Protein AF-A0A9P7JWJ0-F1 (afdb_monomer)

Sequence (190 aa):
MTIHHIVLYRFKPEATPEQRQSVKDSACALASQIPAIQSMVAGETVYNPLGHGYDTGVIFLFESAVKLDEYRPHKAHIDYQALTAPYIEDSKVLYKFKSEATPEQREYVKELIKELPSRISALQSIITGEKVLHPLDHGYDMGAIFLFENKEKLDEFRPHQAHTDYRALSSPYLEAGKLPDKMVFDMETA

InterPro domains:
  IPR011008 Dimeric alpha-beta barrel [SSF54909] (3-93)
  IPR011008 Dimeric alpha-beta barrel [SSF54909] (93-186)
  IPR013097 Stress responsive alpha+beta-barrel [PF07876] (3-93)
  IPR013097 Stress responsive alpha+beta-barrel [PS51502] (3-96)
  IPR013097 Stress responsive alpha+beta-barrel [PS51502] (89-187)
  IPR013097 Stress responsive alpha+beta-barrel [SM00886] (3-91)
  IPR013097 Stress responsive alpha+beta-barrel [SM00886] (93-189)
  IPR044662 Stress-response A/B barrel domain-containing protein HS1/DABB1-like [PTHR33178] (2-92)

Solvent-accessible surface area (backbone atoms only — not comparable to full-atom values): 10583 Å² total; per-residue (Å²): 110,34,28,38,39,33,39,32,38,38,66,35,90,85,51,46,73,67,57,53,46,52,45,51,52,50,60,63,46,42,53,81,73,36,87,48,38,76,48,75,53,75,52,76,48,75,86,56,101,63,62,72,84,51,54,32,39,47,49,78,43,52,94,40,73,68,34,48,61,56,43,66,78,27,66,61,50,50,52,47,52,64,70,44,49,90,43,42,72,48,76,72,72,33,35,26,67,33,93,81,52,46,72,69,56,52,50,51,53,52,52,56,58,62,48,41,51,85,68,32,88,52,42,76,48,64,42,39,30,40,48,48,90,52,102,37,68,68,75,55,56,32,38,38,39,41,31,20,65,24,67,67,36,47,60,57,46,68,77,28,64,70,51,51,49,46,48,63,69,37,51,84,39,34,44,84,96,54,68,55,20,47,49,34,26,56,33,57,83,113

Secondary structure (DSSP, 8-state):
-EEEEEEEE-B-TT--HHHHHHHHHHHHHHHHH-TTEEEEEEEEPPP-TT-S--SEEEEEE-SSHHHHHHHTT-HHHHHHHHHHTTTEEEEESEEEE-TT--HHHHHHHHHHHHHHHHH-TT--EEEEEEEEP-S-----SEEEEEEESSHHHHHHHTT-HHHHHHHHHHTTTBPTT-PPEEEEEEEEE-

pLDDT: mean 76.5, std 12.11, range [44.06, 91.88]

Radius of gyration: 17.25 Å; Cα contacts (8 Å, |Δi|>4): 318; chains: 1; bounding box: 35×41×48 Å

Organism: NCBI:txid1912936

Nearest PDB structures (foldseek):
  7w6e-assembly1_A  TM=8.064E-01  e=3.394E-05  Cannabis sativa
  8oz4-assembly1_A  TM=8.380E-01  e=2.471E-04  Populus tremula
  3bgu-assembly1_A  TM=7.725E-01  e=2.051E-04  Thermobifida fusca YX
  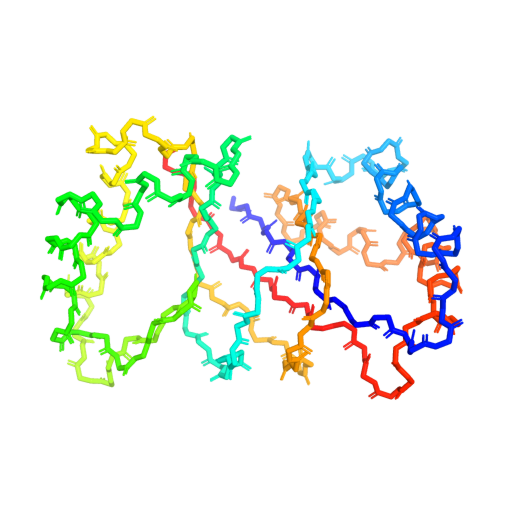5xzq-assembly2_D  TM=8.020E-01  e=8.544E-04  Passiflora edulis
  2q3p-assembly1_A  TM=7.653E-01  e=1.403E-03  Arabidopsis thaliana

Mean predicted aligned error: 8.53 Å

Foldseek 3Di:
DKKKKKWFFAFDPPQDPVLVVVLVVLLVCVVVVAVQFPDKDWDWDDWDPDLDDFFKAKDWDFPDPVLVVVQPPQPLNVVLCVVCVVQFPDDDRGTHGDPPQDPVNVVVNVVSQVCVVVRRVRTDFMKMFTWDDDPFGDIHGIMMMTMGRDVVSVVCLPPDPSNVVSCVSCVVGTDPPHGTDITMGDTDGD

Structure (mmCIF, N/CA/C/O backbone):
data_AF-A0A9P7JWJ0-F1
#
_entry.id   AF-A0A9P7JWJ0-F1
#
loop_
_atom_site.group_PDB
_atom_site.id
_atom_site.type_symbol
_atom_site.label_atom_id
_atom_site.label_alt_id
_atom_site.label_comp_id
_atom_site.label_asym_id
_atom_site.label_entity_id
_atom_site.label_seq_id
_atom_site.pdbx_PDB_ins_code
_atom_site.Cartn_x
_atom_site.Cartn_y
_atom_site.Cartn_z
_atom_site.occupancy
_atom_site.B_iso_or_equiv
_atom_site.auth_seq_id
_atom_site.auth_comp_id
_atom_site.auth_asym_id
_atom_site.auth_atom_id
_atom_site.pdbx_PDB_model_num
ATOM 1 N N . MET A 1 1 ? -13.723 0.873 -11.950 1.00 65.12 1 MET A N 1
ATOM 2 C CA . MET A 1 1 ? -12.311 1.290 -11.964 1.00 65.12 1 MET A CA 1
ATOM 3 C C . MET A 1 1 ? -11.986 1.727 -10.557 1.00 65.12 1 MET A C 1
ATOM 5 O O . MET A 1 1 ? -12.558 2.724 -10.138 1.00 65.12 1 MET A O 1
ATOM 9 N N . THR A 1 2 ? -11.180 0.950 -9.835 1.00 72.31 2 THR A N 1
ATOM 10 C CA . THR A 1 2 ? -11.065 1.032 -8.372 1.00 72.31 2 THR A CA 1
ATOM 11 C C . THR A 1 2 ? -9.813 1.789 -7.964 1.00 72.31 2 THR A C 1
ATOM 13 O O . THR A 1 2 ? -8.702 1.432 -8.353 1.00 72.31 2 THR A O 1
ATOM 16 N N . ILE A 1 3 ? -9.979 2.816 -7.134 1.00 75.50 3 ILE A N 1
ATOM 17 C CA . ILE A 1 3 ? -8.876 3.667 -6.701 1.00 75.50 3 ILE A CA 1
ATOM 18 C C . ILE A 1 3 ? -8.361 3.245 -5.333 1.00 75.50 3 ILE A C 1
ATOM 20 O O . ILE A 1 3 ? -9.079 3.238 -4.340 1.00 75.50 3 ILE A O 1
ATOM 24 N N . HIS A 1 4 ? -7.065 2.971 -5.263 1.00 76.38 4 HIS A N 1
ATOM 25 C CA . HIS A 1 4 ? -6.399 2.578 -4.030 1.00 76.38 4 HIS A CA 1
ATOM 26 C C . HIS A 1 4 ? -5.531 3.734 -3.546 1.00 76.38 4 HIS A C 1
ATOM 28 O O . HIS A 1 4 ? -4.587 4.136 -4.218 1.00 76.38 4 HIS A O 1
ATOM 34 N N . HIS A 1 5 ? -5.863 4.297 -2.389 1.00 75.31 5 HIS A N 1
ATOM 35 C CA . HIS A 1 5 ? -5.164 5.419 -1.777 1.00 75.31 5 HIS A CA 1
ATOM 36 C C . HIS A 1 5 ? -4.321 4.930 -0.601 1.00 75.31 5 HIS A C 1
ATOM 38 O O . HIS A 1 5 ? -4.831 4.646 0.479 1.00 75.31 5 HIS A O 1
ATOM 44 N N . ILE A 1 6 ? -3.015 4.849 -0.801 1.00 75.94 6 ILE A N 1
ATOM 45 C CA . ILE A 1 6 ? -2.052 4.506 0.238 1.00 75.94 6 ILE A CA 1
ATOM 46 C C . ILE A 1 6 ? -1.491 5.796 0.822 1.00 75.94 6 ILE A C 1
ATOM 48 O O . ILE A 1 6 ? -0.976 6.646 0.099 1.00 75.94 6 ILE A O 1
ATOM 52 N N . VAL A 1 7 ? -1.571 5.929 2.138 1.00 71.12 7 VAL A N 1
ATOM 53 C CA . VAL A 1 7 ? -0.988 7.025 2.906 1.00 71.12 7 VAL A CA 1
ATOM 54 C C . VAL A 1 7 ? 0.111 6.437 3.763 1.00 71.12 7 VAL A C 1
ATOM 56 O O . VAL A 1 7 ? -0.163 5.551 4.567 1.00 71.12 7 VAL A O 1
ATOM 59 N N . LEU A 1 8 ? 1.333 6.933 3.650 1.00 72.81 8 LEU A N 1
ATOM 60 C CA . LEU A 1 8 ? 2.378 6.581 4.605 1.00 72.81 8 LEU A CA 1
ATOM 61 C C . LEU A 1 8 ? 2.828 7.858 5.330 1.00 72.81 8 LEU A C 1
ATOM 63 O O . LEU A 1 8 ? 2.846 8.938 4.742 1.00 72.81 8 LEU A O 1
ATOM 67 N N . TYR A 1 9 ? 3.128 7.770 6.624 1.00 71.69 9 TYR A N 1
ATOM 68 C CA . TYR A 1 9 ? 3.584 8.897 7.440 1.00 71.69 9 TYR A CA 1
ATOM 69 C C . TYR A 1 9 ? 4.686 8.494 8.416 1.00 71.69 9 TYR A C 1
ATOM 71 O O . TYR A 1 9 ? 4.831 7.337 8.809 1.00 71.69 9 TYR A O 1
ATOM 79 N N . ARG A 1 10 ? 5.474 9.494 8.813 1.00 75.81 10 ARG A N 1
ATOM 80 C CA . ARG A 1 10 ? 6.462 9.411 9.887 1.00 75.81 10 ARG A CA 1
ATOM 81 C C . ARG A 1 10 ? 5.950 10.163 11.108 1.00 75.81 10 ARG A C 1
ATOM 83 O O . ARG A 1 10 ? 5.524 11.316 10.991 1.00 75.81 10 ARG A O 1
ATOM 90 N N . PHE A 1 11 ? 6.020 9.516 12.268 1.00 80.19 11 PHE A N 1
ATOM 91 C CA . PHE A 1 11 ? 5.761 10.190 13.533 1.00 80.19 11 PHE A CA 1
ATOM 92 C C . PHE A 1 11 ? 6.982 11.006 13.943 1.00 80.19 11 PHE A C 1
ATOM 94 O O . PHE A 1 11 ? 8.124 10.620 13.699 1.00 80.19 11 PHE A O 1
ATOM 101 N N . LYS A 1 12 ? 6.752 12.128 14.619 1.00 82.38 12 LYS A N 1
ATOM 102 C CA . LYS A 1 12 ? 7.845 12.856 15.252 1.00 82.38 12 LYS A CA 1
ATOM 103 C C . LYS A 1 12 ? 8.501 11.988 16.338 1.00 82.38 12 LYS A C 1
ATOM 105 O O . LYS A 1 12 ? 7.792 11.221 17.003 1.00 82.38 12 LYS A O 1
ATOM 110 N N . PRO A 1 13 ? 9.821 12.116 16.563 1.00 81.94 13 PRO A N 1
ATOM 111 C CA . PRO A 1 13 ? 10.519 11.357 17.601 1.00 81.94 13 PRO A CA 1
ATOM 112 C C . PRO A 1 13 ? 9.881 11.498 18.990 1.00 81.94 13 PRO A C 1
ATOM 114 O O . PRO A 1 13 ? 9.823 10.527 19.737 1.00 81.94 13 PRO A O 1
ATOM 117 N N . GLU A 1 14 ? 9.349 12.679 19.304 1.00 86.75 14 GLU A N 1
ATOM 118 C CA . GLU A 1 14 ? 8.703 13.012 20.575 1.00 86.75 14 GLU A C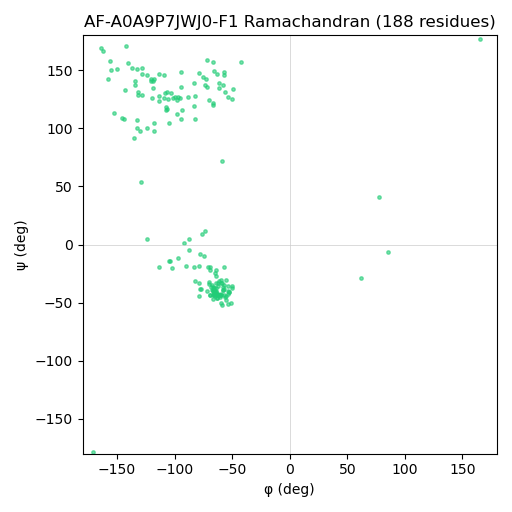A 1
ATOM 119 C C . GLU A 1 14 ? 7.263 12.492 20.734 1.00 86.75 14 GLU A C 1
ATOM 121 O O . GLU A 1 14 ? 6.707 12.592 21.827 1.00 86.75 14 GLU A O 1
ATOM 126 N N . ALA A 1 15 ? 6.643 11.943 19.682 1.00 88.50 15 ALA A N 1
ATOM 127 C CA . ALA A 1 15 ? 5.287 11.406 19.775 1.00 88.50 15 ALA A CA 1
ATOM 128 C C . ALA A 1 15 ? 5.258 10.172 20.692 1.00 88.50 15 ALA A C 1
ATOM 130 O O . ALA A 1 15 ? 5.938 9.176 20.411 1.00 88.50 15 ALA A O 1
ATOM 131 N N . THR A 1 16 ? 4.450 10.217 21.757 1.00 91.44 16 THR A N 1
ATOM 132 C CA . THR A 1 16 ? 4.360 9.131 22.749 1.00 91.44 16 THR A CA 1
ATOM 133 C C . THR A 1 16 ? 3.649 7.898 22.178 1.00 91.44 16 THR A C 1
ATOM 135 O O . THR A 1 16 ? 2.892 8.019 21.208 1.00 91.44 16 THR A O 1
ATOM 138 N N . PRO A 1 17 ? 3.842 6.699 22.761 1.00 88.81 17 PRO A N 1
ATOM 139 C CA . PRO A 1 17 ? 3.119 5.499 22.341 1.00 88.81 17 PRO A CA 1
ATOM 140 C C . PRO A 1 17 ? 1.594 5.684 22.316 1.00 88.81 17 PRO A C 1
ATOM 142 O O . PRO A 1 17 ? 0.944 5.279 21.355 1.00 88.81 17 PRO A O 1
ATOM 145 N N . GLU A 1 18 ? 1.030 6.366 23.312 1.00 90.75 18 GLU A N 1
ATOM 146 C CA . GLU A 1 18 ? -0.409 6.635 23.422 1.00 90.75 18 GLU A CA 1
ATOM 147 C C . GLU A 1 18 ? -0.893 7.567 22.304 1.00 90.75 18 GLU A C 1
ATOM 149 O O . GLU A 1 18 ? -1.956 7.351 21.723 1.00 90.75 18 GLU A O 1
ATOM 154 N N . GLN A 1 19 ? -0.098 8.582 21.953 1.00 89.62 19 GLN A N 1
ATOM 155 C CA . GLN A 1 19 ? -0.406 9.495 20.849 1.00 89.62 19 GLN A CA 1
ATOM 156 C C . GLN A 1 19 ? -0.365 8.774 19.500 1.00 89.62 19 GLN A C 1
ATOM 158 O O . GLN A 1 19 ? -1.269 8.938 18.681 1.00 89.62 19 GLN A O 1
ATOM 163 N N . ARG A 1 20 ? 0.651 7.930 19.280 1.00 87.06 20 ARG A N 1
ATOM 164 C CA . ARG A 1 20 ? 0.754 7.101 18.070 1.00 87.06 20 ARG A CA 1
ATOM 165 C C . ARG A 1 20 ? -0.438 6.155 17.955 1.00 87.06 20 ARG A C 1
ATOM 167 O O . ARG A 1 20 ? -1.006 6.036 16.873 1.00 87.06 20 ARG A O 1
ATOM 174 N N . GLN A 1 21 ? -0.841 5.525 19.059 1.00 86.00 21 GLN A N 1
ATOM 175 C CA . GLN A 1 21 ? -2.001 4.637 19.084 1.00 86.00 21 GLN A CA 1
ATOM 176 C C . GLN A 1 21 ? -3.307 5.390 18.804 1.00 86.00 21 GLN A C 1
ATOM 178 O O . GLN A 1 21 ? -4.090 4.940 17.979 1.00 86.00 21 GLN A O 1
ATOM 183 N N . SER A 1 22 ? -3.502 6.579 19.378 1.00 87.94 22 SER A N 1
ATOM 184 C CA . SER A 1 22 ? -4.676 7.419 19.095 1.00 87.94 22 SER A CA 1
ATOM 185 C C . SER A 1 22 ? -4.802 7.774 17.604 1.00 87.94 22 SER A C 1
ATOM 187 O O . SER A 1 22 ? -5.890 7.715 17.028 1.00 87.94 22 SER A O 1
ATOM 189 N N . VAL A 1 23 ? -3.679 8.058 16.932 1.00 86.25 23 VAL A N 1
ATOM 190 C CA . VAL A 1 23 ? -3.659 8.279 15.475 1.00 86.25 23 VAL A CA 1
ATOM 191 C C . VAL A 1 23 ? -4.017 7.007 14.700 1.00 86.25 23 VAL A C 1
ATOM 193 O O . VAL A 1 23 ? -4.775 7.093 13.732 1.00 86.25 23 VAL A O 1
ATOM 196 N N . LYS A 1 24 ? -3.515 5.837 15.126 1.00 83.81 24 LYS A N 1
ATOM 197 C CA . LYS A 1 24 ? -3.874 4.532 14.538 1.00 83.81 24 LYS A CA 1
ATOM 198 C C . LYS A 1 24 ? -5.377 4.270 14.665 1.00 83.81 24 LYS A C 1
ATOM 200 O O . LYS A 1 24 ? -6.027 3.985 13.665 1.00 83.81 24 LYS A O 1
ATOM 205 N N . ASP A 1 25 ? -5.932 4.429 15.861 1.00 87.12 25 ASP A N 1
ATOM 206 C CA . ASP A 1 25 ? -7.347 4.173 16.144 1.00 87.12 25 ASP A CA 1
ATOM 207 C C . ASP A 1 25 ? -8.258 5.133 15.367 1.00 87.12 25 ASP A C 1
ATOM 209 O O . ASP A 1 25 ? -9.263 4.717 14.790 1.00 87.12 25 ASP A O 1
ATOM 213 N N . SER A 1 26 ? -7.873 6.411 15.282 1.00 86.50 26 SER A N 1
ATOM 214 C CA . SER A 1 26 ? -8.597 7.411 14.495 1.00 86.50 26 SER A CA 1
ATOM 215 C C . SER A 1 26 ? -8.579 7.090 13.000 1.00 86.50 26 SER A C 1
ATOM 217 O O . SER A 1 26 ? -9.627 7.168 12.361 1.00 86.50 26 SER A O 1
ATOM 219 N N . ALA A 1 27 ? -7.431 6.671 12.450 1.00 83.44 27 ALA A N 1
ATOM 220 C CA . ALA A 1 27 ? -7.357 6.198 11.069 1.00 83.44 27 ALA A CA 1
ATOM 221 C C . ALA A 1 27 ? -8.277 4.988 10.859 1.00 83.44 27 ALA A C 1
ATOM 223 O O . ALA A 1 27 ? -9.033 4.960 9.889 1.00 83.44 27 ALA A O 1
ATOM 224 N N . CYS A 1 28 ? -8.270 4.040 11.803 1.00 82.19 28 CYS A N 1
ATOM 225 C CA . CYS A 1 28 ? -9.103 2.846 11.743 1.00 82.19 28 CYS A CA 1
ATOM 226 C C . CYS A 1 28 ? -10.608 3.144 11.765 1.00 82.19 28 CYS A C 1
ATOM 228 O O . CYS A 1 28 ? -11.398 2.481 11.090 1.00 82.19 28 CYS A O 1
ATOM 230 N N . ALA A 1 29 ? -11.013 4.171 12.510 1.00 86.88 29 ALA A N 1
ATOM 231 C CA . ALA A 1 29 ? -12.405 4.581 12.610 1.00 86.88 29 ALA A CA 1
ATOM 232 C C . ALA A 1 29 ? -12.951 5.206 11.314 1.00 86.88 29 ALA A C 1
ATOM 234 O O . ALA A 1 29 ? -14.171 5.223 11.129 1.00 86.88 29 ALA A O 1
ATOM 235 N N . LEU A 1 30 ? -12.096 5.678 10.395 1.00 86.75 30 LEU A N 1
ATOM 236 C CA . LEU A 1 30 ? -12.536 6.352 9.167 1.00 86.75 30 LEU A CA 1
ATOM 237 C C . LEU A 1 30 ? -13.461 5.478 8.316 1.00 86.75 30 LEU A C 1
ATOM 239 O O . LEU A 1 30 ? -14.460 5.985 7.812 1.00 86.75 30 LEU A O 1
ATOM 243 N N . ALA A 1 31 ? -13.192 4.172 8.216 1.00 83.31 31 ALA A N 1
ATOM 244 C CA . ALA A 1 31 ? -14.036 3.244 7.458 1.00 83.31 31 ALA A CA 1
ATOM 245 C C . ALA A 1 31 ? -15.486 3.190 7.977 1.00 83.31 31 ALA A C 1
ATOM 247 O O . ALA A 1 31 ? -16.418 2.995 7.205 1.00 83.31 31 ALA A O 1
ATOM 248 N N . SER A 1 32 ? -15.691 3.415 9.278 1.00 85.12 32 SER A N 1
ATOM 249 C CA . SER A 1 32 ? -17.031 3.467 9.881 1.00 85.12 32 SER A CA 1
ATOM 250 C C . SER A 1 32 ? -17.721 4.829 9.735 1.00 85.12 32 SER A C 1
ATOM 252 O O . SER A 1 32 ? -18.938 4.919 9.870 1.00 85.12 32 SER A O 1
ATOM 254 N N . GLN A 1 33 ? -16.955 5.892 9.470 1.00 87.81 33 GLN A N 1
ATOM 255 C CA . GLN A 1 33 ? -17.441 7.276 9.412 1.00 87.81 33 GLN A CA 1
ATOM 256 C C . GLN A 1 33 ? -17.624 7.793 7.983 1.00 87.81 33 GLN A C 1
ATOM 258 O O . GLN A 1 33 ? -18.323 8.782 7.775 1.00 87.81 33 GLN A O 1
ATOM 263 N N . ILE A 1 34 ? -16.975 7.157 7.007 1.00 84.88 34 ILE A N 1
ATOM 264 C CA . ILE A 1 34 ? -16.964 7.582 5.611 1.00 84.88 34 ILE A CA 1
ATOM 265 C C . ILE A 1 34 ? -17.455 6.412 4.755 1.00 84.88 34 ILE A C 1
ATOM 267 O O . ILE A 1 34 ? -16.660 5.532 4.429 1.00 84.88 34 ILE A O 1
ATOM 271 N N . PRO A 1 35 ? -18.730 6.415 4.321 1.00 81.44 35 PRO A N 1
ATOM 272 C CA . PRO A 1 35 ? -19.293 5.343 3.493 1.00 81.44 35 PRO A CA 1
ATOM 273 C C . PRO A 1 35 ? -18.546 5.096 2.172 1.00 81.44 35 PRO A C 1
ATOM 275 O O . PRO A 1 35 ? -18.690 4.039 1.570 1.00 81.44 35 PRO A O 1
ATOM 278 N N . ALA A 1 36 ? -17.761 6.073 1.709 1.00 79.56 36 ALA A N 1
ATOM 279 C CA . ALA A 1 36 ? -16.929 5.961 0.514 1.00 79.56 36 ALA A CA 1
ATOM 280 C C . ALA A 1 36 ? -15.710 5.031 0.690 1.00 79.56 36 ALA A C 1
ATOM 282 O O . ALA A 1 36 ? -15.152 4.583 -0.311 1.00 79.56 36 ALA A O 1
ATOM 283 N N . ILE A 1 37 ? -15.285 4.749 1.929 1.00 80.31 37 ILE A N 1
ATOM 284 C CA . ILE A 1 37 ? -14.196 3.807 2.211 1.00 80.31 37 ILE A CA 1
ATOM 285 C C . ILE A 1 37 ? -14.779 2.396 2.185 1.00 80.31 37 ILE A C 1
ATOM 287 O O . ILE A 1 37 ? -15.505 2.000 3.093 1.00 80.31 37 ILE A O 1
ATOM 291 N N . GLN A 1 38 ? -14.446 1.628 1.149 1.00 75.50 38 GLN A N 1
ATOM 292 C CA . GLN A 1 38 ? -14.973 0.269 0.987 1.00 75.50 38 GLN A CA 1
ATOM 293 C C . GLN A 1 38 ? -14.273 -0.738 1.898 1.00 75.50 38 GLN A C 1
ATOM 295 O O . GLN A 1 38 ? -14.897 -1.639 2.452 1.00 75.50 38 GLN A O 1
ATOM 300 N N . SER A 1 39 ? -12.963 -0.582 2.062 1.00 73.75 39 SER A N 1
ATOM 301 C CA . SER A 1 39 ? -12.172 -1.387 2.979 1.00 73.75 39 SER A CA 1
ATOM 302 C C . SER A 1 39 ? -10.914 -0.640 3.380 1.00 73.75 39 SER A C 1
ATOM 304 O O . SER A 1 39 ? -10.437 0.259 2.680 1.00 73.75 39 SER A O 1
ATOM 306 N N . MET A 1 40 ? -10.362 -1.037 4.517 1.00 71.38 40 MET A N 1
ATOM 307 C CA . MET A 1 40 ? -9.196 -0.396 5.089 1.00 71.38 40 MET A CA 1
ATOM 308 C C . MET A 1 40 ? -8.296 -1.442 5.728 1.00 71.38 40 MET A C 1
ATOM 310 O O . MET A 1 40 ? -8.755 -2.293 6.490 1.00 71.38 40 MET A O 1
ATOM 314 N N . VAL A 1 41 ? -7.006 -1.341 5.421 1.00 69.44 41 VAL A N 1
ATOM 315 C CA . VAL A 1 41 ? -5.952 -2.149 6.032 1.00 69.44 41 VAL A CA 1
ATOM 316 C C . VAL A 1 41 ? -4.874 -1.196 6.534 1.00 69.44 41 VAL A C 1
ATOM 318 O O . VAL A 1 41 ? -4.415 -0.319 5.802 1.00 69.44 41 VAL A O 1
ATOM 321 N N . ALA A 1 42 ? -4.481 -1.347 7.794 1.00 67.50 42 ALA A N 1
ATOM 322 C CA . ALA A 1 42 ? -3.436 -0.548 8.423 1.00 67.50 42 ALA A CA 1
ATOM 323 C C . ALA A 1 42 ? -2.350 -1.466 8.990 1.00 67.50 42 ALA A C 1
ATOM 325 O O . ALA A 1 42 ? -2.646 -2.565 9.459 1.00 67.50 42 ALA A O 1
ATOM 326 N N . GLY A 1 43 ? -1.097 -1.014 8.953 1.00 64.06 43 GLY A N 1
ATOM 327 C CA . GLY A 1 43 ? 0.039 -1.800 9.424 1.00 64.06 43 GLY A CA 1
ATOM 328 C C . GLY A 1 43 ? 1.291 -0.961 9.658 1.00 64.06 43 GLY A C 1
ATOM 329 O O . GLY A 1 43 ? 1.364 0.217 9.298 1.00 64.06 43 GLY A O 1
ATOM 330 N N . GLU A 1 44 ? 2.287 -1.572 10.291 1.00 62.44 44 GLU A N 1
ATOM 331 C CA . GLU A 1 44 ? 3.603 -0.954 10.466 1.00 62.44 44 GLU A CA 1
ATOM 332 C C . GLU A 1 44 ? 4.384 -0.992 9.153 1.00 62.44 44 GLU A C 1
ATOM 334 O O . GLU A 1 44 ? 4.272 -1.944 8.376 1.00 62.44 44 GLU A O 1
ATOM 339 N N . THR A 1 45 ? 5.177 0.046 8.876 1.00 52.38 45 THR A N 1
ATOM 340 C CA . THR A 1 45 ? 6.012 0.026 7.673 1.00 52.38 45 THR A CA 1
ATOM 341 C C . THR A 1 45 ? 7.176 -0.923 7.854 1.00 52.38 45 THR A C 1
ATOM 343 O O . THR A 1 45 ? 7.898 -0.867 8.848 1.00 52.38 45 THR A O 1
ATOM 346 N N . VAL A 1 46 ? 7.452 -1.691 6.811 1.00 49.88 46 VAL A N 1
ATOM 347 C CA . VAL A 1 46 ? 8.785 -2.238 6.590 1.00 49.88 46 VAL A CA 1
ATOM 348 C C . VAL A 1 46 ? 9.612 -1.147 5.908 1.00 49.88 46 VAL A C 1
ATOM 350 O O . VAL A 1 46 ? 9.164 -0.579 4.911 1.00 49.88 46 VAL A O 1
ATOM 353 N N . TYR A 1 47 ? 10.796 -0.830 6.447 1.00 45.28 47 TYR A N 1
ATOM 354 C CA . TYR A 1 47 ? 11.687 0.188 5.879 1.00 45.28 47 TYR A CA 1
ATOM 355 C C . TYR A 1 47 ? 11.908 -0.047 4.380 1.00 45.28 47 TYR A C 1
ATOM 357 O O . TYR A 1 47 ? 12.351 -1.123 3.971 1.00 45.28 47 TYR A O 1
ATOM 365 N N . ASN A 1 48 ? 11.626 0.978 3.573 1.00 48.22 48 ASN A N 1
ATOM 366 C CA . ASN A 1 48 ? 11.846 0.951 2.135 1.00 48.22 48 ASN A CA 1
ATOM 367 C C . ASN A 1 48 ? 12.553 2.246 1.688 1.00 48.22 48 ASN A C 1
ATOM 369 O O . ASN A 1 48 ? 11.918 3.301 1.673 1.00 48.22 48 ASN A O 1
ATOM 373 N N . PRO A 1 49 ? 13.849 2.202 1.325 1.00 44.06 49 PRO A N 1
ATOM 374 C CA . PRO A 1 49 ? 14.638 3.394 0.995 1.00 44.06 49 PRO A CA 1
ATOM 375 C C . PRO A 1 49 ? 14.297 4.030 -0.358 1.00 44.06 49 PRO A C 1
ATOM 377 O O . PRO A 1 49 ? 15.073 4.839 -0.845 1.00 44.06 49 PRO A O 1
ATOM 380 N N . LEU A 1 50 ? 13.204 3.621 -0.999 1.00 45.44 50 LEU A N 1
ATOM 381 C CA . LEU A 1 50 ? 13.106 3.657 -2.448 1.00 45.44 50 LEU A CA 1
ATOM 382 C C . LEU A 1 50 ? 11.916 4.431 -3.031 1.00 45.44 50 LEU A C 1
ATOM 384 O O . LEU A 1 50 ? 11.805 4.436 -4.238 1.00 45.44 50 LEU A O 1
ATOM 388 N N . GLY A 1 51 ? 11.062 5.117 -2.262 1.00 52.03 51 GLY A N 1
ATOM 389 C CA . GLY A 1 51 ? 9.898 5.884 -2.774 1.00 52.03 51 GLY A CA 1
ATOM 390 C C . GLY A 1 51 ? 10.228 7.005 -3.786 1.00 52.03 51 GLY A C 1
ATOM 391 O O . GLY A 1 51 ? 10.186 8.181 -3.460 1.00 52.03 51 GLY A O 1
ATOM 392 N N . HIS A 1 52 ? 10.618 6.659 -5.015 1.00 49.97 52 HIS A N 1
ATOM 393 C CA . HIS A 1 52 ? 11.279 7.549 -5.974 1.00 49.97 52 HIS A CA 1
ATOM 394 C C . HIS A 1 52 ? 10.592 7.530 -7.351 1.00 49.97 52 HIS A C 1
ATOM 396 O O . HIS A 1 52 ? 11.240 7.325 -8.373 1.00 49.97 52 HIS A O 1
ATOM 402 N N . GLY A 1 53 ? 9.275 7.770 -7.419 1.00 53.62 53 GLY A N 1
ATOM 403 C CA . GLY A 1 53 ? 8.636 8.039 -8.723 1.00 53.62 53 GLY A CA 1
ATOM 404 C C . GLY A 1 53 ? 8.377 6.817 -9.624 1.00 53.62 53 GLY A C 1
ATOM 405 O O . GLY A 1 53 ? 8.564 6.904 -10.831 1.00 53.62 53 GLY A O 1
ATOM 406 N N . TYR A 1 54 ? 7.939 5.697 -9.044 1.00 64.25 54 TYR A N 1
ATOM 407 C CA . TYR A 1 54 ? 7.589 4.456 -9.759 1.00 64.25 54 TYR A CA 1
ATOM 408 C C . TYR A 1 54 ? 6.370 4.551 -10.685 1.00 64.25 54 TYR A C 1
ATOM 410 O O . TYR A 1 54 ? 5.421 5.258 -10.366 1.00 64.25 54 TYR A O 1
ATOM 418 N N . ASP A 1 55 ? 6.358 3.768 -11.768 1.00 61.59 55 ASP A N 1
ATOM 419 C CA . ASP A 1 55 ? 5.257 3.732 -12.747 1.00 61.59 55 ASP A CA 1
ATOM 420 C C . ASP A 1 55 ? 4.088 2.837 -12.298 1.00 61.59 55 ASP A C 1
ATOM 422 O O . ASP A 1 55 ? 2.928 3.094 -12.623 1.00 61.59 55 ASP A O 1
ATOM 426 N N . THR A 1 56 ? 4.372 1.771 -11.544 1.00 70.50 56 THR A N 1
ATOM 427 C CA . THR A 1 56 ? 3.374 0.770 -11.141 1.00 70.50 56 THR A CA 1
ATOM 428 C C . THR A 1 56 ? 3.501 0.433 -9.662 1.00 70.50 56 THR A C 1
ATOM 430 O O . THR A 1 56 ? 4.607 0.320 -9.122 1.00 70.50 56 THR A O 1
ATOM 433 N N . GLY A 1 57 ? 2.357 0.261 -8.998 1.00 70.50 57 GLY A N 1
ATOM 434 C CA . GLY A 1 57 ? 2.287 -0.216 -7.627 1.00 70.50 57 GLY A CA 1
ATOM 435 C C . GLY A 1 57 ? 1.746 -1.623 -7.499 1.00 70.50 57 GLY A C 1
ATOM 436 O O . GLY A 1 57 ? 0.870 -2.045 -8.254 1.00 70.50 57 GLY A O 1
ATOM 437 N N . VAL A 1 58 ? 2.277 -2.339 -6.509 1.00 71.50 58 VAL A N 1
ATOM 438 C CA . VAL A 1 58 ? 1.747 -3.624 -6.069 1.00 71.50 58 VAL A CA 1
ATOM 439 C C . VAL A 1 58 ? 1.630 -3.621 -4.557 1.00 71.50 58 VAL A C 1
ATOM 441 O O . VAL A 1 58 ? 2.582 -3.321 -3.840 1.00 71.50 58 VAL A O 1
ATOM 444 N N . ILE A 1 59 ? 0.457 -3.983 -4.062 1.00 74.62 59 ILE A N 1
ATOM 445 C CA . ILE A 1 59 ? 0.230 -4.224 -2.645 1.00 74.62 59 ILE A CA 1
ATOM 446 C C . ILE A 1 59 ? 0.096 -5.728 -2.465 1.00 74.62 59 ILE A C 1
ATOM 448 O O . ILE A 1 59 ? -0.838 -6.342 -2.981 1.00 74.62 59 ILE A O 1
ATOM 452 N N . PHE A 1 60 ? 1.033 -6.305 -1.720 1.00 74.75 60 PHE A N 1
ATOM 453 C CA . PHE A 1 60 ? 0.957 -7.686 -1.264 1.00 74.75 60 PHE A CA 1
ATOM 454 C C . PHE A 1 60 ? 0.409 -7.702 0.160 1.00 74.75 60 PHE A C 1
ATOM 456 O O . PHE A 1 60 ? 0.954 -7.025 1.037 1.00 74.75 60 PHE A O 1
ATOM 463 N N . LEU A 1 61 ? -0.649 -8.478 0.392 1.00 74.94 61 LEU A N 1
ATOM 464 C CA . LEU A 1 61 ? -1.169 -8.714 1.734 1.00 74.94 61 LEU A CA 1
ATOM 465 C C . LEU A 1 61 ? -0.675 -10.065 2.256 1.00 74.94 61 LEU A C 1
ATOM 467 O O . LEU A 1 61 ? -0.852 -11.101 1.610 1.00 74.94 61 LEU A O 1
ATOM 471 N N . PHE A 1 62 ? -0.076 -10.036 3.445 1.00 74.94 62 PHE A N 1
ATOM 472 C CA . PHE A 1 62 ? 0.372 -11.220 4.169 1.00 74.94 62 PHE A CA 1
ATOM 473 C C . PHE A 1 62 ? -0.364 -11.313 5.501 1.00 74.94 62 PHE A C 1
ATOM 475 O O . PHE A 1 62 ? -0.521 -10.309 6.193 1.00 74.94 62 PHE A O 1
ATOM 482 N N . GLU A 1 63 ? -0.743 -12.530 5.890 1.00 75.12 63 GLU A N 1
ATOM 483 C CA . GLU A 1 63 ? -1.429 -12.795 7.163 1.00 75.12 63 GLU A CA 1
ATOM 484 C C . GLU A 1 63 ? -0.587 -12.416 8.387 1.00 75.12 63 GLU A C 1
ATOM 486 O O . GLU A 1 63 ? -1.104 -12.089 9.450 1.00 75.12 63 GLU A O 1
ATOM 491 N N . SER A 1 64 ? 0.736 -12.529 8.256 1.00 77.12 64 SER A N 1
ATOM 492 C CA . SER A 1 64 ? 1.691 -12.308 9.337 1.00 77.12 64 SER A CA 1
ATOM 493 C C . SER A 1 64 ? 3.103 -12.089 8.795 1.00 77.12 64 SER A C 1
ATOM 495 O O . SER A 1 64 ? 3.406 -12.415 7.643 1.00 77.12 64 SER A O 1
ATOM 497 N N . ALA A 1 65 ? 4.001 -11.607 9.660 1.00 77.06 65 ALA A N 1
ATOM 498 C CA . ALA A 1 65 ? 5.430 -11.515 9.358 1.00 77.06 65 ALA A CA 1
ATOM 499 C C . ALA A 1 65 ? 6.039 -12.881 8.986 1.00 77.06 65 ALA A C 1
ATOM 501 O O . ALA A 1 65 ? 6.866 -12.954 8.084 1.00 77.06 65 ALA A O 1
ATOM 502 N N . VAL A 1 66 ? 5.564 -13.972 9.599 1.00 83.50 66 VAL A N 1
ATOM 503 C CA . VAL A 1 66 ? 6.003 -15.338 9.268 1.00 83.50 66 VAL A CA 1
ATOM 504 C C . VAL A 1 66 ? 5.660 -15.684 7.817 1.00 83.50 66 VAL A C 1
ATOM 506 O O . VAL A 1 66 ? 6.509 -16.192 7.095 1.00 83.50 66 VAL A O 1
ATOM 509 N N . LYS A 1 67 ? 4.451 -15.345 7.346 1.00 84.06 67 LYS A N 1
ATOM 510 C CA . LYS A 1 67 ? 4.051 -15.570 5.944 1.00 84.06 67 LYS A CA 1
ATOM 511 C C . LYS A 1 67 ? 4.822 -14.706 4.954 1.00 84.06 67 LYS A C 1
ATOM 513 O O . LYS A 1 67 ? 5.158 -15.179 3.871 1.00 84.06 67 LYS A O 1
ATOM 518 N N . LEU A 1 68 ? 5.168 -13.480 5.338 1.00 82.56 68 LEU A N 1
ATOM 519 C CA . LEU A 1 68 ? 6.082 -12.646 4.559 1.00 82.56 68 LEU A CA 1
ATOM 520 C C . LEU A 1 68 ? 7.480 -13.285 4.453 1.00 82.56 68 LEU A C 1
ATOM 522 O O . LEU A 1 68 ? 8.077 -13.291 3.375 1.00 82.56 68 LEU A O 1
ATOM 526 N N . ASP A 1 69 ? 7.998 -13.842 5.546 1.00 81.50 69 ASP A N 1
ATOM 527 C CA . ASP A 1 69 ? 9.301 -14.511 5.560 1.00 81.50 69 ASP A CA 1
ATOM 528 C C . ASP A 1 69 ? 9.299 -15.834 4.788 1.00 81.50 69 ASP A C 1
ATOM 530 O O . ASP A 1 69 ? 10.297 -16.152 4.149 1.00 81.50 69 ASP A O 1
ATOM 534 N N . GLU A 1 70 ? 8.180 -16.564 4.765 1.00 86.62 70 GLU A N 1
ATOM 535 C CA . GLU A 1 70 ? 7.977 -17.727 3.887 1.00 86.62 70 GLU A CA 1
ATOM 536 C C . GLU A 1 70 ? 7.921 -17.323 2.401 1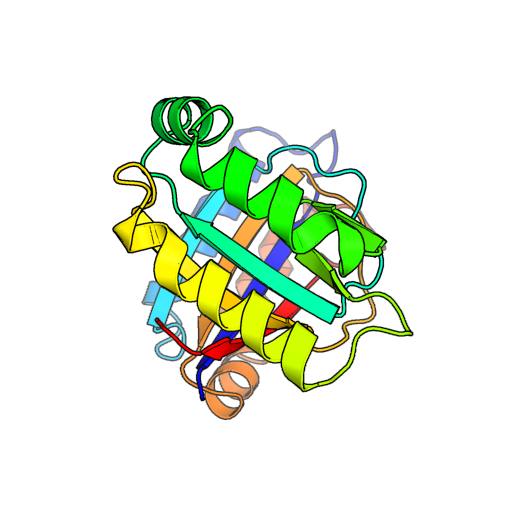.00 86.62 70 GLU A C 1
ATOM 538 O O . GLU A 1 70 ? 8.465 -18.022 1.543 1.00 86.62 70 GLU A O 1
ATOM 543 N N . TYR A 1 71 ? 7.285 -16.188 2.087 1.00 84.25 71 TYR A N 1
ATOM 544 C CA . TYR A 1 71 ? 7.151 -15.661 0.724 1.00 84.25 71 TYR A CA 1
ATOM 545 C C . TYR A 1 71 ? 8.501 -15.268 0.112 1.00 84.25 71 TYR A C 1
ATOM 547 O O . TYR A 1 71 ? 8.774 -15.586 -1.046 1.00 84.25 71 TYR A O 1
ATOM 555 N N . ARG A 1 72 ? 9.364 -14.583 0.874 1.00 83.75 72 ARG A N 1
ATOM 556 C CA . ARG A 1 72 ? 10.621 -13.999 0.368 1.00 83.75 72 ARG A CA 1
ATOM 557 C C . ARG A 1 72 ? 11.532 -15.003 -0.362 1.00 83.75 72 ARG A C 1
ATOM 559 O O . ARG A 1 72 ? 11.926 -14.692 -1.486 1.00 83.75 72 ARG A O 1
ATOM 566 N N . PRO A 1 73 ? 11.862 -16.182 0.201 1.00 90.31 73 PRO A N 1
ATOM 567 C CA . PRO A 1 73 ? 12.661 -17.200 -0.474 1.00 90.31 73 PRO A CA 1
ATOM 568 C C . PRO A 1 73 ? 11.820 -18.163 -1.329 1.00 90.31 73 PRO A C 1
ATOM 570 O O . PRO A 1 73 ? 12.364 -19.138 -1.850 1.00 90.31 73 PRO A O 1
ATOM 573 N N . HIS A 1 74 ? 10.504 -17.955 -1.460 1.00 91.31 74 HIS A N 1
ATOM 574 C CA . HIS A 1 74 ? 9.644 -18.875 -2.196 1.00 91.31 74 HIS A CA 1
ATOM 575 C C . HIS A 1 74 ? 10.077 -18.960 -3.664 1.00 91.31 74 HIS A C 1
ATOM 577 O O . HIS A 1 74 ? 10.283 -17.940 -4.325 1.00 91.31 74 HIS A O 1
ATOM 583 N N . LYS A 1 75 ? 10.160 -20.180 -4.212 1.00 91.88 75 LYS A N 1
ATOM 584 C CA . LYS A 1 75 ? 10.660 -20.405 -5.578 1.00 91.88 75 LYS A CA 1
ATOM 585 C C . LYS A 1 75 ? 9.918 -19.559 -6.618 1.00 91.88 75 LYS A C 1
ATOM 587 O O . LYS A 1 75 ? 10.553 -18.965 -7.475 1.00 91.88 75 LYS A O 1
ATOM 592 N N . ALA A 1 76 ? 8.592 -19.453 -6.516 1.00 90.00 76 ALA A N 1
ATOM 593 C CA . ALA A 1 76 ? 7.806 -18.639 -7.447 1.00 90.00 76 ALA A CA 1
ATOM 594 C C . ALA A 1 76 ? 8.136 -17.136 -7.373 1.00 90.00 76 ALA A C 1
ATOM 596 O O . ALA A 1 76 ? 8.119 -16.474 -8.406 1.00 90.00 76 ALA A O 1
ATOM 597 N N . HIS A 1 77 ? 8.481 -16.612 -6.191 1.00 88.38 77 HIS A N 1
ATOM 598 C CA . HIS A 1 77 ? 8.923 -15.225 -6.040 1.00 88.38 77 HIS A CA 1
ATOM 599 C C . HIS A 1 77 ? 10.306 -15.017 -6.676 1.00 88.38 77 HIS A C 1
ATOM 601 O O . HIS A 1 77 ? 10.495 -14.062 -7.424 1.00 88.38 77 HIS A O 1
ATOM 607 N N . ILE A 1 78 ? 11.241 -15.948 -6.460 1.00 89.75 78 ILE A N 1
ATOM 608 C CA . ILE A 1 78 ? 12.581 -15.912 -7.071 1.00 89.75 78 ILE A CA 1
ATOM 609 C C . ILE A 1 78 ? 12.494 -16.026 -8.601 1.00 89.75 78 ILE A C 1
ATOM 611 O O . ILE A 1 78 ? 13.126 -15.251 -9.317 1.00 89.75 78 ILE A O 1
ATOM 615 N N . ASP A 1 79 ? 11.693 -16.968 -9.107 1.00 90.19 79 ASP A N 1
ATOM 616 C CA . ASP A 1 79 ? 11.478 -17.164 -10.543 1.00 90.19 79 ASP A CA 1
ATOM 617 C C . ASP A 1 79 ? 10.881 -15.899 -11.180 1.00 90.19 79 ASP A C 1
ATOM 619 O O . ASP A 1 79 ? 11.335 -15.474 -12.240 1.00 90.19 79 ASP A O 1
ATOM 623 N N . TYR A 1 80 ? 9.893 -15.279 -10.520 1.00 88.12 80 TYR A N 1
ATOM 624 C CA . TYR A 1 80 ? 9.314 -14.003 -10.940 1.00 88.12 80 TYR A CA 1
ATOM 625 C C . TYR A 1 80 ? 10.383 -12.906 -11.012 1.00 88.12 80 TYR A C 1
ATOM 627 O O . TYR A 1 80 ? 10.553 -12.305 -12.068 1.00 88.12 80 TYR A O 1
ATOM 635 N N . GLN A 1 81 ? 11.162 -12.704 -9.943 1.00 86.44 81 GLN A N 1
ATOM 636 C CA . GLN A 1 81 ? 12.222 -11.690 -9.909 1.00 86.44 81 GLN A CA 1
ATOM 637 C C . GLN A 1 81 ? 13.237 -11.874 -11.044 1.00 86.44 81 GLN A C 1
ATOM 639 O O . GLN A 1 81 ? 13.602 -10.905 -11.711 1.00 86.44 81 GLN A O 1
ATOM 644 N N . ALA A 1 82 ? 13.676 -13.110 -11.288 1.00 89.25 82 ALA A N 1
ATOM 645 C CA . ALA A 1 82 ? 14.619 -13.420 -12.359 1.00 89.25 82 ALA A CA 1
ATOM 646 C C . ALA A 1 82 ? 14.025 -13.149 -13.749 1.00 89.25 82 ALA A C 1
ATOM 648 O O . ALA A 1 82 ? 14.703 -12.600 -14.618 1.00 89.25 82 ALA A O 1
ATOM 649 N N . LEU A 1 83 ? 12.755 -13.510 -13.947 1.00 89.00 83 LEU A N 1
ATOM 650 C CA . LEU A 1 83 ? 12.046 -13.331 -15.209 1.00 89.00 83 LEU A CA 1
ATOM 651 C C . LEU A 1 83 ? 11.788 -11.854 -15.528 1.00 89.00 83 LEU A C 1
ATOM 653 O O . LEU A 1 83 ? 11.870 -11.463 -16.690 1.00 89.00 83 LEU A O 1
ATOM 657 N N . THR A 1 84 ? 11.501 -11.027 -14.520 1.00 87.69 84 THR A N 1
ATOM 658 C CA . THR A 1 84 ? 11.168 -9.610 -14.718 1.00 87.69 84 THR A CA 1
ATOM 659 C C . THR A 1 84 ? 12.372 -8.671 -14.687 1.00 87.69 84 THR A C 1
ATOM 661 O O . THR A 1 84 ? 12.282 -7.557 -15.200 1.00 87.69 84 THR A O 1
ATOM 664 N N . ALA A 1 85 ? 13.511 -9.096 -14.132 1.00 87.56 85 ALA A N 1
ATOM 665 C CA . ALA A 1 85 ? 14.735 -8.289 -14.039 1.00 87.56 85 ALA A CA 1
ATOM 666 C C . ALA A 1 85 ? 15.196 -7.633 -15.365 1.00 87.56 85 ALA A C 1
ATOM 668 O O . ALA A 1 85 ? 15.682 -6.497 -15.334 1.00 87.56 85 ALA A O 1
ATOM 669 N N . PRO A 1 86 ? 15.037 -8.255 -16.552 1.00 89.19 86 PRO A N 1
ATOM 670 C CA . PRO A 1 86 ? 15.374 -7.598 -17.812 1.00 89.19 86 PRO A CA 1
ATOM 671 C C . PRO A 1 86 ? 14.505 -6.378 -18.129 1.00 89.19 86 PRO A C 1
ATOM 673 O O . PRO A 1 86 ? 14.978 -5.501 -18.847 1.00 89.19 86 PRO A O 1
ATOM 676 N N . TYR A 1 87 ? 13.286 -6.295 -17.590 1.00 86.38 87 TYR A N 1
ATOM 677 C CA . TYR A 1 87 ? 12.294 -5.258 -17.906 1.00 86.38 87 TYR A CA 1
ATOM 678 C C . TYR A 1 87 ? 12.150 -4.198 -16.817 1.00 86.38 87 TYR A C 1
ATOM 680 O O . TYR A 1 87 ? 11.553 -3.153 -17.060 1.00 86.38 87 TYR A O 1
ATOM 688 N N . ILE A 1 88 ? 12.682 -4.464 -15.626 1.00 83.44 88 ILE A N 1
ATOM 689 C CA . ILE A 1 88 ? 12.528 -3.616 -14.448 1.00 83.44 88 ILE A CA 1
ATOM 690 C C . ILE A 1 88 ? 13.839 -2.874 -14.184 1.00 83.44 88 ILE A C 1
ATOM 692 O O . ILE A 1 88 ? 14.904 -3.483 -14.104 1.00 83.44 88 ILE A O 1
ATOM 696 N N . GLU A 1 89 ? 13.757 -1.548 -14.095 1.00 77.69 89 GLU A N 1
ATOM 697 C CA . GLU A 1 89 ? 14.897 -0.685 -13.762 1.00 77.69 89 GLU A CA 1
ATOM 698 C C . GLU A 1 89 ? 15.172 -0.713 -12.252 1.00 77.69 89 GLU A C 1
ATOM 700 O O . GLU A 1 89 ? 16.323 -0.751 -11.826 1.00 77.69 89 GLU A O 1
ATOM 705 N N . ASP A 1 90 ? 14.102 -0.745 -11.455 1.00 66.81 90 ASP A N 1
ATOM 706 C CA . ASP A 1 90 ? 14.148 -0.763 -9.996 1.00 66.81 90 ASP A CA 1
ATOM 707 C C . ASP A 1 90 ? 12.844 -1.347 -9.412 1.00 66.81 90 ASP A C 1
ATOM 709 O O . ASP A 1 90 ? 11.758 -1.109 -9.953 1.00 66.81 90 ASP A O 1
ATOM 713 N N . SER A 1 91 ? 12.941 -2.119 -8.321 1.00 56.59 91 SER A N 1
ATOM 714 C CA . SER A 1 91 ? 11.796 -2.764 -7.657 1.00 56.59 91 SER A CA 1
ATOM 715 C C . SER A 1 91 ? 11.954 -2.863 -6.143 1.00 56.59 91 SER A C 1
ATOM 717 O O . SER A 1 91 ? 12.680 -3.735 -5.651 1.00 56.59 91 SER A O 1
ATOM 719 N N . LYS A 1 92 ? 11.184 -2.074 -5.386 1.00 56.03 92 LYS A N 1
ATOM 720 C CA . LYS A 1 92 ? 10.862 -2.384 -3.981 1.00 56.03 92 LYS A CA 1
ATOM 721 C C . LYS A 1 92 ? 9.440 -1.946 -3.661 1.00 56.03 92 LYS A C 1
ATOM 723 O O . LYS A 1 92 ? 9.168 -0.754 -3.557 1.00 56.03 92 LYS A O 1
ATOM 728 N N . VAL A 1 93 ? 8.546 -2.931 -3.497 1.00 59.34 93 VAL A N 1
ATOM 729 C CA . VAL A 1 93 ? 7.074 -2.819 -3.307 1.00 59.34 93 VAL A CA 1
ATOM 730 C C . VAL A 1 93 ? 6.340 -2.175 -4.496 1.00 59.34 93 VAL A C 1
ATOM 732 O O . VAL A 1 93 ? 5.215 -2.531 -4.818 1.00 59.34 93 VAL A O 1
ATOM 735 N N . LEU A 1 94 ? 7.023 -1.308 -5.225 1.00 66.69 94 LEU A N 1
ATOM 736 C CA . LEU A 1 94 ? 6.622 -0.652 -6.453 1.00 66.69 94 LEU A CA 1
ATOM 737 C C . LEU A 1 94 ? 7.746 -0.881 -7.464 1.00 66.69 94 LEU A C 1
ATOM 739 O O . LEU A 1 94 ? 8.903 -1.060 -7.062 1.00 66.69 94 LEU A O 1
ATOM 743 N N . TYR A 1 95 ? 7.423 -0.901 -8.751 1.00 67.62 95 TYR A N 1
ATOM 744 C CA . TYR A 1 95 ? 8.429 -1.096 -9.789 1.00 67.62 95 TYR A CA 1
ATOM 745 C C . TYR A 1 95 ? 8.279 -0.091 -10.920 1.00 67.62 95 TYR A C 1
ATOM 747 O O . TYR A 1 95 ? 7.194 0.419 -11.213 1.00 67.62 95 TYR A O 1
ATOM 755 N N . LYS A 1 96 ? 9.418 0.204 -11.546 1.00 74.56 96 LYS A N 1
ATOM 756 C CA . LYS A 1 96 ? 9.505 1.028 -12.745 1.00 74.56 96 LYS A CA 1
ATOM 757 C C . LYS A 1 96 ? 9.970 0.156 -13.897 1.00 74.56 96 LYS A C 1
ATOM 759 O O . LYS A 1 96 ? 10.992 -0.531 -13.796 1.00 74.56 96 LYS A O 1
ATOM 764 N N . PHE A 1 97 ? 9.222 0.185 -14.990 1.00 79.88 97 PHE A N 1
ATOM 765 C CA . PHE A 1 97 ? 9.667 -0.465 -16.210 1.00 79.88 97 PHE A CA 1
ATOM 766 C C . PHE A 1 97 ? 10.800 0.343 -16.829 1.00 79.88 97 PHE A C 1
ATOM 768 O O . PHE A 1 97 ? 10.768 1.574 -16.847 1.00 79.88 97 PHE A O 1
ATOM 775 N N . LYS A 1 98 ? 11.782 -0.352 -17.397 1.00 83.00 98 LYS A N 1
ATOM 776 C CA . LYS A 1 98 ? 12.826 0.293 -18.187 1.00 83.00 98 LYS A CA 1
ATOM 777 C C . LYS A 1 98 ? 12.206 1.077 -19.340 1.00 83.00 98 LYS A C 1
ATOM 779 O O . LYS A 1 98 ? 11.170 0.689 -19.890 1.00 83.00 98 LYS A O 1
ATOM 784 N N . SER A 1 99 ? 12.855 2.172 -19.722 1.00 83.75 99 SER A N 1
ATOM 785 C CA . SER A 1 99 ? 12.383 3.050 -20.799 1.00 83.75 99 SER A CA 1
ATOM 786 C C . SER A 1 99 ? 12.147 2.314 -22.123 1.00 83.75 99 SER A C 1
ATOM 788 O O . SER A 1 99 ? 11.247 2.667 -22.876 1.00 83.75 99 SER A O 1
ATOM 790 N N . GLU A 1 100 ? 12.917 1.261 -22.371 1.00 87.38 100 GLU A N 1
ATOM 791 C CA . GLU A 1 100 ? 12.902 0.421 -23.564 1.00 87.38 100 GLU A CA 1
ATOM 792 C C . GLU A 1 100 ? 11.907 -0.750 -23.499 1.00 87.38 100 GLU A C 1
ATOM 794 O O . GLU A 1 100 ? 11.752 -1.469 -24.486 1.00 87.38 100 GLU A O 1
ATOM 799 N N . ALA A 1 101 ? 11.232 -0.966 -22.364 1.00 88.06 101 ALA A N 1
ATOM 800 C CA . ALA A 1 101 ? 10.248 -2.036 -22.235 1.00 88.06 101 ALA A CA 1
ATOM 801 C C . ALA A 1 101 ? 9.026 -1.761 -23.129 1.00 88.06 101 ALA A C 1
ATOM 803 O O . ALA A 1 101 ? 8.323 -0.759 -22.950 1.00 88.06 101 ALA A O 1
ATOM 804 N N . THR A 1 102 ? 8.767 -2.676 -24.063 1.00 91.00 102 THR A N 1
ATOM 805 C CA . THR A 1 102 ? 7.632 -2.629 -25.002 1.00 91.00 102 THR A CA 1
ATOM 806 C C . THR A 1 102 ? 6.284 -2.795 -24.286 1.00 91.00 102 THR A C 1
ATOM 808 O O . THR A 1 102 ? 6.246 -3.382 -23.199 1.00 91.00 102 THR A O 1
ATOM 811 N N . PRO A 1 103 ? 5.165 -2.320 -24.869 1.00 87.75 103 PRO A N 1
ATOM 812 C CA . PRO A 1 103 ? 3.829 -2.543 -24.312 1.00 87.75 103 PRO A CA 1
ATOM 813 C C . PRO A 1 103 ? 3.535 -4.020 -24.029 1.00 87.75 103 PRO A C 1
ATOM 815 O O . PRO A 1 103 ? 3.028 -4.349 -22.962 1.00 87.75 103 PRO A O 1
ATOM 818 N N . GLU A 1 104 ? 3.938 -4.921 -24.926 1.00 89.69 104 GLU A N 1
ATOM 819 C CA . GLU A 1 104 ? 3.732 -6.362 -24.781 1.00 89.69 104 GLU A CA 1
ATOM 820 C C . GLU A 1 104 ? 4.525 -6.939 -23.602 1.00 89.69 104 GLU A C 1
ATOM 822 O O . GLU A 1 104 ? 4.016 -7.768 -22.852 1.00 89.69 104 GLU A O 1
ATOM 827 N N . GLN A 1 105 ? 5.765 -6.482 -23.392 1.00 88.81 105 GLN A N 1
ATOM 828 C CA . GLN A 1 105 ? 6.573 -6.890 -22.236 1.00 88.81 105 GLN A CA 1
ATOM 829 C C . GLN A 1 105 ? 5.990 -6.370 -20.921 1.00 88.81 105 GLN A C 1
ATOM 831 O O . GLN A 1 105 ? 6.007 -7.084 -19.921 1.00 88.81 105 GLN A O 1
ATOM 836 N N . ARG A 1 106 ? 5.472 -5.137 -20.914 1.00 86.56 106 ARG A N 1
ATOM 837 C CA . ARG A 1 106 ? 4.812 -4.556 -19.738 1.00 86.56 106 ARG A CA 1
ATOM 838 C C . ARG A 1 106 ? 3.566 -5.353 -19.374 1.00 86.56 106 ARG A C 1
ATOM 840 O O . ARG A 1 106 ? 3.402 -5.714 -18.213 1.00 86.56 106 ARG A O 1
ATOM 847 N N . GLU A 1 107 ? 2.744 -5.674 -20.367 1.00 86.06 107 GLU A N 1
ATOM 848 C CA . GLU A 1 107 ? 1.532 -6.469 -20.174 1.00 86.06 107 GLU A CA 1
ATOM 849 C C . GLU A 1 107 ? 1.851 -7.8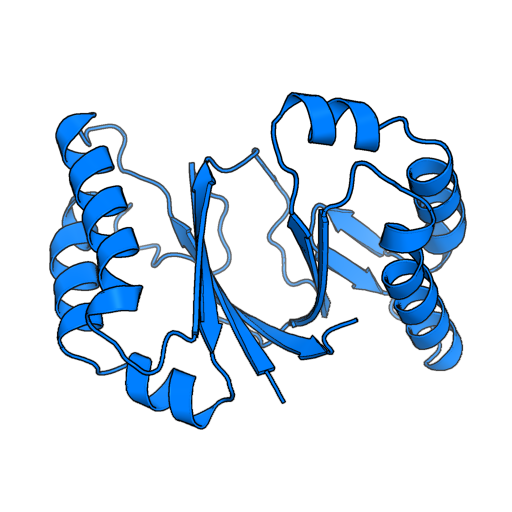88 -19.703 1.00 86.06 107 GLU A C 1
ATOM 851 O O . GLU A 1 107 ? 1.262 -8.377 -18.744 1.00 86.06 107 GLU A O 1
ATOM 856 N N . TYR A 1 108 ? 2.871 -8.520 -20.282 1.00 88.69 108 TYR A N 1
ATOM 857 C CA . TYR A 1 108 ? 3.333 -9.827 -19.828 1.00 88.69 108 TYR A CA 1
ATOM 858 C C . TYR A 1 108 ? 3.740 -9.827 -18.346 1.00 88.69 108 TYR A C 1
ATOM 860 O O . TYR A 1 108 ? 3.366 -10.728 -17.599 1.00 88.69 108 TYR A O 1
ATOM 868 N N . VAL A 1 109 ? 4.463 -8.799 -17.885 1.00 86.44 109 VAL A N 1
ATOM 869 C CA . VAL A 1 109 ? 4.815 -8.664 -16.461 1.00 86.44 109 VAL A CA 1
ATOM 870 C C . VAL A 1 109 ? 3.577 -8.470 -15.582 1.00 86.44 109 VAL A C 1
ATOM 872 O O . VAL A 1 109 ? 3.526 -9.044 -14.493 1.00 86.44 109 VAL A O 1
ATOM 875 N N . LYS A 1 110 ? 2.567 -7.721 -16.044 1.00 82.69 110 LYS A N 1
ATOM 876 C CA . LYS A 1 110 ? 1.290 -7.571 -15.325 1.00 82.69 110 LYS A CA 1
ATOM 877 C C . LYS A 1 110 ? 0.590 -8.922 -15.149 1.00 82.69 110 LYS A C 1
ATOM 879 O O . LYS A 1 110 ? 0.182 -9.245 -14.035 1.00 82.69 110 LYS A O 1
ATOM 884 N N . GLU A 1 111 ? 0.529 -9.742 -16.194 1.00 86.38 111 GLU A N 1
ATOM 885 C CA . GLU A 1 111 ? -0.070 -11.081 -16.121 1.00 86.38 111 GLU A CA 1
ATOM 886 C C . GLU A 1 111 ? 0.706 -12.017 -15.182 1.00 86.38 111 GLU A C 1
ATOM 888 O O . GLU A 1 111 ? 0.108 -12.693 -14.345 1.00 86.38 111 GLU A O 1
ATOM 893 N N . LEU A 1 112 ? 2.044 -11.978 -15.201 1.00 85.69 112 LEU A N 1
ATOM 894 C CA . LEU A 1 112 ? 2.860 -12.742 -14.247 1.00 85.69 112 LEU A CA 1
ATOM 895 C C . LEU A 1 112 ? 2.538 -12.399 -12.789 1.00 85.69 112 LEU A C 1
ATOM 897 O O . LEU A 1 112 ? 2.538 -13.286 -11.935 1.00 85.69 112 LEU A O 1
ATOM 901 N N . ILE A 1 113 ? 2.276 -11.122 -12.498 1.00 81.81 113 ILE A N 1
ATOM 902 C CA . ILE A 1 113 ? 1.892 -10.667 -11.159 1.00 81.81 113 ILE A CA 1
ATOM 903 C C . ILE A 1 113 ? 0.501 -11.179 -10.800 1.00 81.81 113 ILE A C 1
ATOM 905 O O . ILE A 1 113 ? 0.326 -11.674 -9.689 1.00 81.81 113 ILE A O 1
ATOM 909 N N . LYS A 1 114 ? -0.468 -11.112 -11.722 1.00 81.56 114 LYS A N 1
ATOM 910 C CA . LYS A 1 114 ? -1.826 -11.643 -11.506 1.00 81.56 114 LYS A CA 1
ATOM 911 C C . LYS A 1 114 ? -1.815 -13.141 -11.194 1.00 81.56 114 LYS A C 1
ATOM 913 O O . LYS A 1 114 ? -2.613 -13.601 -10.385 1.00 81.56 114 LYS A O 1
ATOM 918 N N . GLU A 1 115 ? -0.876 -13.899 -11.757 1.00 85.62 115 GLU A N 1
ATOM 919 C CA . GLU A 1 115 ? -0.745 -15.336 -11.497 1.00 85.62 115 GLU A CA 1
ATOM 920 C C . GLU A 1 115 ? -0.057 -15.682 -10.164 1.00 85.62 115 GLU A C 1
ATOM 922 O O . GLU A 1 115 ? -0.199 -16.810 -9.678 1.00 85.62 115 GLU A O 1
ATOM 927 N N . LEU A 1 116 ? 0.680 -14.759 -9.535 1.00 82.88 116 LEU A N 1
ATOM 928 C CA . LEU A 1 116 ? 1.439 -15.033 -8.303 1.00 82.88 116 LEU A CA 1
ATOM 929 C C . LEU A 1 116 ? 0.610 -15.636 -7.148 1.00 82.88 116 LEU A C 1
ATOM 931 O O . LEU A 1 116 ? 1.132 -16.557 -6.513 1.00 82.88 116 LEU A O 1
ATOM 935 N N . PRO A 1 117 ? -0.645 -15.222 -6.866 1.00 82.25 117 PRO A N 1
ATOM 936 C CA . PRO A 1 117 ? -1.448 -15.810 -5.790 1.00 82.25 117 PRO A CA 1
ATOM 937 C C . PRO A 1 117 ? -1.730 -17.296 -6.022 1.00 82.25 117 PRO A C 1
ATOM 939 O O . PRO A 1 117 ? -1.736 -18.083 -5.081 1.00 82.25 117 PRO A O 1
ATOM 942 N N . SER A 1 118 ? -1.879 -17.716 -7.284 1.00 84.75 118 SER A N 1
ATOM 943 C CA . SER A 1 118 ? -2.067 -19.134 -7.625 1.00 84.75 118 SER A CA 1
ATOM 944 C C . SER A 1 118 ? -0.809 -19.978 -7.377 1.00 84.75 118 SER A C 1
ATOM 946 O O . SER A 1 118 ? -0.886 -21.194 -7.207 1.00 84.75 118 SER A O 1
ATOM 948 N N . ARG A 1 119 ? 0.363 -19.330 -7.338 1.00 85.75 119 ARG A N 1
ATOM 949 C CA . ARG A 1 119 ? 1.679 -19.971 -7.216 1.00 85.75 119 ARG A CA 1
ATOM 950 C C . ARG A 1 119 ? 2.276 -19.857 -5.816 1.00 85.75 119 ARG A C 1
ATOM 952 O O . ARG A 1 119 ? 3.262 -20.541 -5.539 1.00 85.75 119 ARG A O 1
ATOM 959 N N . ILE A 1 120 ? 1.737 -18.989 -4.959 1.00 84.06 120 ILE A N 1
ATOM 960 C CA . ILE A 1 120 ? 2.257 -18.722 -3.616 1.00 84.06 120 ILE A CA 1
ATOM 961 C C . ILE A 1 120 ? 1.105 -18.740 -2.619 1.00 84.06 120 ILE A C 1
ATOM 963 O O . ILE A 1 120 ? 0.409 -17.751 -2.434 1.00 84.06 120 ILE A O 1
ATOM 967 N N . SER A 1 121 ? 0.953 -19.855 -1.910 1.00 77.25 121 SER A N 1
ATOM 968 C CA . SER A 1 121 ? -0.115 -20.034 -0.918 1.00 77.25 121 SER A CA 1
ATOM 969 C C . SER A 1 121 ? -0.030 -19.074 0.274 1.00 77.25 121 SER A C 1
ATOM 971 O O . SER A 1 121 ? -1.031 -18.837 0.941 1.00 77.25 121 SER A O 1
ATOM 973 N N . ALA A 1 122 ? 1.152 -18.515 0.551 1.00 75.69 122 ALA A N 1
ATOM 974 C CA . ALA A 1 122 ? 1.350 -17.509 1.596 1.00 75.69 122 ALA A CA 1
ATOM 975 C C . ALA A 1 122 ? 0.813 -16.119 1.211 1.00 75.69 122 ALA A C 1
ATOM 977 O O . ALA A 1 122 ? 0.782 -15.220 2.054 1.00 75.69 122 ALA A O 1
ATOM 978 N N . LEU A 1 123 ? 0.431 -15.927 -0.053 1.00 71.06 123 LEU A N 1
ATOM 979 C CA . LEU A 1 123 ? -0.011 -14.650 -0.574 1.00 71.06 123 LEU A CA 1
ATOM 980 C C . LEU A 1 123 ? -1.538 -14.581 -0.577 1.00 71.06 123 LEU A C 1
ATOM 982 O O . LEU A 1 123 ? -2.193 -15.304 -1.320 1.00 71.06 123 LEU A O 1
ATOM 986 N N . GLN A 1 124 ? -2.101 -13.710 0.262 1.00 68.88 124 GLN A N 1
ATOM 987 C CA . GLN A 1 124 ? -3.553 -13.646 0.451 1.00 68.88 124 GLN A CA 1
ATOM 988 C C . GLN A 1 124 ? -4.255 -12.899 -0.679 1.00 68.88 124 GLN A C 1
ATOM 990 O O . GLN A 1 124 ? -5.294 -13.331 -1.167 1.00 68.88 124 GLN A O 1
ATOM 995 N N . SER A 1 125 ? -3.692 -11.766 -1.085 1.00 71.50 125 SER A N 1
ATOM 996 C CA . SER A 1 125 ? -4.228 -10.954 -2.169 1.00 71.50 125 SER A CA 1
ATOM 997 C C . SER A 1 125 ? -3.127 -10.111 -2.790 1.00 71.50 125 SER A C 1
ATOM 999 O O . SER A 1 125 ? -2.195 -9.677 -2.102 1.00 71.50 125 SER A O 1
ATOM 1001 N N . ILE A 1 126 ? -3.285 -9.834 -4.079 1.00 73.88 126 ILE A N 1
ATOM 1002 C CA . ILE A 1 126 ? -2.493 -8.845 -4.798 1.00 73.88 126 ILE A CA 1
ATOM 1003 C C . ILE A 1 126 ? -3.431 -7.774 -5.311 1.00 73.88 126 ILE A C 1
ATOM 1005 O O . ILE A 1 126 ? -4.462 -8.072 -5.906 1.00 73.88 126 ILE A O 1
ATOM 1009 N N . ILE A 1 127 ? -3.022 -6.528 -5.121 1.00 74.44 127 ILE A N 1
ATOM 1010 C CA . ILE A 1 127 ? -3.633 -5.392 -5.792 1.00 74.44 127 ILE A CA 1
ATOM 1011 C C . ILE A 1 127 ? -2.537 -4.733 -6.623 1.00 74.44 127 ILE A C 1
ATOM 1013 O O . ILE A 1 127 ? -1.486 -4.401 -6.071 1.00 74.44 127 ILE A O 1
ATOM 1017 N N . THR A 1 128 ? -2.755 -4.533 -7.925 1.00 73.88 128 THR A N 1
ATOM 1018 C CA . THR A 1 128 ? -1.769 -3.903 -8.818 1.00 73.88 128 THR A CA 1
ATOM 1019 C C . THR A 1 128 ? -2.389 -2.893 -9.780 1.00 73.88 128 THR A C 1
ATOM 1021 O O . THR A 1 128 ? -3.567 -2.994 -10.119 1.00 73.88 128 THR A O 1
ATOM 1024 N N . GLY A 1 129 ? -1.600 -1.895 -10.188 1.00 73.94 129 GLY A N 1
ATOM 1025 C CA . GLY A 1 129 ? -2.065 -0.815 -11.051 1.00 73.94 129 GLY A CA 1
ATOM 1026 C C . GLY A 1 129 ? -1.125 0.381 -11.100 1.00 73.94 129 GLY A C 1
ATOM 1027 O O . GLY A 1 129 ? -0.068 0.411 -10.462 1.00 73.94 129 GLY A O 1
ATOM 1028 N N . GLU A 1 130 ? -1.484 1.357 -11.922 1.00 74.00 130 GLU A N 1
ATOM 1029 C CA . GLU A 1 130 ? -0.582 2.441 -12.310 1.00 74.00 130 GLU A CA 1
ATOM 1030 C C . GLU A 1 130 ? -0.556 3.554 -11.261 1.00 74.00 130 GLU A C 1
ATOM 1032 O O . GLU A 1 130 ? -1.584 3.925 -10.684 1.00 74.00 130 GLU A O 1
ATOM 1037 N N . LYS A 1 131 ? 0.645 4.081 -10.982 1.00 71.88 131 LYS A N 1
ATOM 1038 C CA . LYS A 1 131 ? 0.815 5.170 -10.017 1.00 71.88 131 LYS A CA 1
ATOM 1039 C C . LYS A 1 131 ? 0.226 6.451 -10.597 1.00 71.88 131 LYS A C 1
ATOM 1041 O O . LYS A 1 131 ? 0.685 6.968 -11.611 1.00 71.88 131 LYS A O 1
ATOM 1046 N N . VAL A 1 132 ? -0.699 7.051 -9.864 1.00 69.81 132 VAL A N 1
ATOM 1047 C CA . VAL A 1 132 ? -1.097 8.441 -10.068 1.00 69.81 132 VAL A CA 1
ATOM 1048 C C . VAL A 1 132 ? -0.103 9.331 -9.324 1.00 69.81 132 VAL A C 1
ATOM 1050 O O . VAL A 1 132 ? 0.053 9.236 -8.103 1.00 69.81 132 VAL A O 1
ATOM 1053 N N . LEU A 1 133 ? 0.597 10.191 -10.070 1.00 58.12 133 LEU A N 1
ATOM 1054 C CA . LEU A 1 133 ? 1.620 11.086 -9.527 1.00 58.12 133 LEU A CA 1
ATOM 1055 C C . LEU A 1 133 ? 1.055 11.976 -8.410 1.00 58.12 133 LEU A C 1
ATOM 1057 O O . LEU A 1 133 ? 0.031 12.641 -8.574 1.00 58.12 133 LEU A O 1
ATOM 1061 N N . HIS A 1 134 ? 1.775 12.026 -7.291 1.00 55.50 134 HIS A N 1
ATOM 1062 C CA . HIS A 1 134 ? 1.475 12.888 -6.156 1.00 55.50 134 HIS A CA 1
ATOM 1063 C C . HIS A 1 134 ? 2.766 13.574 -5.673 1.00 55.50 134 HIS A C 1
ATOM 1065 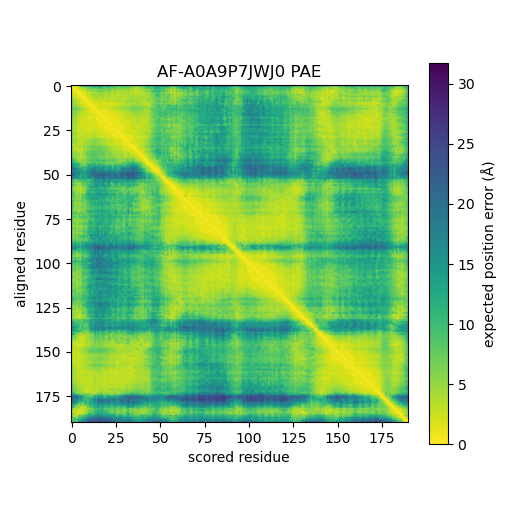O O . HIS A 1 134 ? 3.805 12.919 -5.610 1.00 55.50 134 HIS A O 1
ATOM 1071 N N . PRO A 1 135 ? 2.735 14.877 -5.342 1.00 53.66 135 PRO A N 1
ATOM 1072 C CA . PRO A 1 135 ? 3.936 15.702 -5.139 1.00 53.66 135 PRO A CA 1
ATOM 1073 C C . PRO A 1 135 ? 4.684 15.491 -3.811 1.00 53.66 135 PRO A C 1
ATOM 1075 O O . PRO A 1 135 ? 5.549 16.286 -3.465 1.00 53.66 135 PRO A O 1
ATOM 1078 N N . LEU A 1 136 ? 4.329 14.475 -3.036 1.00 55.28 136 LEU A N 1
ATOM 1079 C CA . LEU A 1 136 ? 4.832 14.248 -1.682 1.00 55.28 136 LEU A CA 1
ATOM 1080 C C . LEU A 1 136 ? 5.275 12.786 -1.690 1.00 55.28 136 LEU A C 1
ATOM 1082 O O . LEU A 1 136 ? 4.362 11.986 -1.697 1.00 55.28 136 LEU A O 1
ATOM 1086 N N . ASP A 1 137 ? 6.564 12.455 -1.875 1.00 57.78 137 ASP A N 1
ATOM 1087 C CA . ASP A 1 137 ? 7.130 11.075 -1.949 1.00 57.78 137 ASP A CA 1
ATOM 1088 C C . ASP A 1 137 ? 8.446 10.971 -1.102 1.00 57.78 137 ASP A C 1
ATOM 1090 O O . ASP A 1 137 ? 9.508 11.358 -1.597 1.00 57.78 137 ASP A O 1
ATOM 1094 N N . HIS A 1 138 ? 8.410 10.584 0.189 1.00 51.69 138 HIS A N 1
ATOM 1095 C CA . HIS A 1 138 ? 9.433 10.611 1.242 1.00 51.69 138 HIS A CA 1
ATOM 1096 C C . HIS A 1 138 ? 9.246 9.522 2.343 1.00 51.69 138 HIS A C 1
ATOM 1098 O O . HIS A 1 138 ? 8.373 9.637 3.193 1.00 51.69 138 HIS A O 1
ATOM 1104 N N . GLY A 1 139 ? 10.164 8.544 2.442 1.00 53.78 139 GLY A N 1
ATOM 1105 C CA . GLY A 1 139 ? 10.108 7.360 3.335 1.00 53.78 139 GLY A CA 1
ATOM 1106 C C . GLY A 1 139 ? 9.625 7.540 4.791 1.00 53.78 139 GLY A C 1
ATOM 1107 O O . GLY A 1 139 ? 9.775 8.609 5.380 1.00 53.78 139 GLY A O 1
ATOM 1108 N N . TYR A 1 140 ? 9.143 6.448 5.412 1.00 63.69 140 TYR A N 1
ATOM 1109 C CA . TYR A 1 140 ? 8.105 6.467 6.469 1.00 63.69 140 TYR A CA 1
ATOM 1110 C C . TYR A 1 140 ? 8.266 5.480 7.616 1.00 63.69 140 TYR A C 1
ATOM 1112 O O . TYR A 1 140 ? 9.070 4.559 7.514 1.00 63.69 140 TYR A O 1
ATOM 1120 N N . ASP A 1 141 ? 7.427 5.654 8.645 1.00 59.06 141 ASP A N 1
ATOM 1121 C CA . ASP A 1 141 ? 7.369 4.795 9.833 1.00 59.06 141 ASP A CA 1
ATOM 1122 C C . ASP A 1 141 ? 6.046 4.008 9.957 1.00 59.06 141 ASP A C 1
ATOM 1124 O O . ASP A 1 141 ? 5.969 3.020 10.691 1.00 59.06 141 ASP A O 1
ATOM 1128 N N . MET A 1 142 ? 4.979 4.439 9.275 1.00 67.81 142 MET A N 1
ATOM 1129 C CA . MET A 1 142 ? 3.686 3.752 9.264 1.00 67.81 142 MET A CA 1
ATOM 1130 C C . MET A 1 142 ? 2.931 3.969 7.945 1.00 67.81 142 MET A C 1
ATOM 1132 O O . MET A 1 142 ? 3.097 5.003 7.300 1.00 67.81 142 MET A O 1
ATOM 1136 N N . GLY A 1 143 ? 2.101 2.990 7.557 1.00 71.31 143 GLY A N 1
ATOM 1137 C CA . GLY A 1 143 ? 1.239 3.038 6.381 1.00 71.31 143 GLY A CA 1
ATOM 1138 C C . GLY A 1 143 ? -0.227 2.715 6.664 1.00 71.31 143 GLY A C 1
ATOM 1139 O O . GLY A 1 143 ? -0.549 1.890 7.519 1.00 71.31 143 GLY A O 1
ATOM 1140 N N . ALA A 1 144 ? -1.120 3.350 5.914 1.00 71.75 144 ALA A N 1
ATOM 1141 C CA . ALA A 1 144 ? -2.550 3.084 5.880 1.00 71.75 144 ALA A CA 1
ATOM 1142 C C . ALA A 1 144 ? -3.013 2.970 4.423 1.00 71.75 144 ALA A C 1
ATOM 1144 O O . ALA A 1 144 ? -2.701 3.822 3.592 1.00 71.75 144 ALA A O 1
ATOM 1145 N N . ILE A 1 145 ? -3.756 1.911 4.115 1.00 76.25 145 ILE A N 1
ATOM 1146 C CA . ILE A 1 145 ? -4.312 1.650 2.790 1.00 76.25 145 ILE A CA 1
ATOM 1147 C C . ILE A 1 145 ? -5.820 1.895 2.859 1.00 76.25 145 ILE A C 1
ATOM 1149 O O . ILE A 1 145 ? -6.535 1.213 3.596 1.00 76.25 145 ILE A O 1
ATOM 1153 N N . PHE A 1 146 ? -6.293 2.865 2.079 1.00 79.12 146 PHE A N 1
ATOM 1154 C CA . PHE A 1 146 ? -7.702 3.210 1.915 1.00 79.12 146 PHE A CA 1
ATOM 1155 C C . PHE A 1 146 ? -8.165 2.797 0.525 1.00 79.12 146 PHE A C 1
ATOM 1157 O O . PHE A 1 146 ? -7.555 3.188 -0.472 1.00 79.12 146 PHE A O 1
ATOM 1164 N N . LEU A 1 147 ? -9.236 2.010 0.450 1.00 81.00 147 LEU A N 1
ATOM 1165 C CA . LEU A 1 147 ? -9.786 1.575 -0.830 1.00 81.00 147 LEU A CA 1
ATOM 1166 C C . LEU A 1 147 ? -11.034 2.381 -1.169 1.00 81.00 147 LEU A C 1
ATOM 1168 O O . LEU A 1 147 ? -11.949 2.507 -0.350 1.00 81.00 147 LEU A O 1
ATOM 1172 N N . PHE A 1 148 ? -11.057 2.901 -2.391 1.00 81.25 148 PHE A N 1
ATOM 1173 C CA . PHE A 1 148 ? -12.163 3.645 -2.969 1.00 81.25 148 PHE A CA 1
ATOM 1174 C C . PHE A 1 148 ? -12.644 2.947 -4.231 1.00 81.25 148 PHE A C 1
ATOM 1176 O O . PHE A 1 148 ? -11.854 2.497 -5.055 1.00 81.25 148 PHE A O 1
ATOM 1183 N N . GLU A 1 149 ? -13.956 2.932 -4.426 1.00 77.38 149 GLU A N 1
ATOM 1184 C CA . GLU A 1 149 ? -14.560 2.329 -5.613 1.00 77.38 149 GLU A CA 1
ATOM 1185 C C . GLU A 1 149 ? -14.090 2.960 -6.920 1.00 77.38 149 GLU A C 1
ATOM 1187 O O . GLU A 1 149 ? -14.073 2.293 -7.945 1.00 77.38 149 GLU A O 1
ATOM 1192 N N . ASN A 1 150 ? -13.805 4.263 -6.889 1.00 79.75 150 ASN A N 1
ATOM 1193 C CA . ASN A 1 150 ? -13.542 5.104 -8.048 1.00 79.75 150 ASN A CA 1
ATOM 1194 C C . ASN A 1 150 ? -13.036 6.489 -7.608 1.00 79.75 150 ASN A C 1
ATO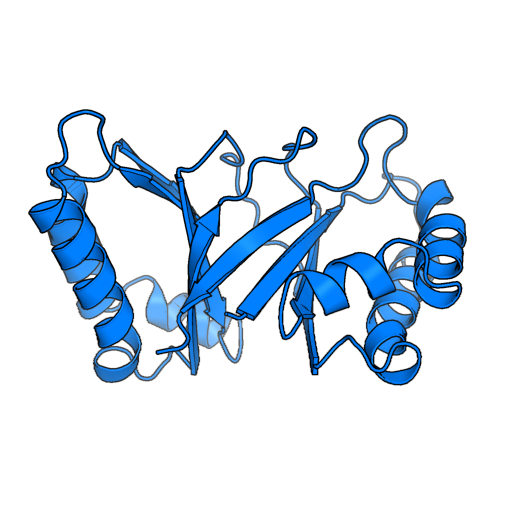M 1196 O O . ASN A 1 150 ? -12.867 6.783 -6.417 1.00 79.75 150 ASN A O 1
ATOM 1200 N N . LYS A 1 151 ? -12.788 7.353 -8.597 1.00 81.75 151 LYS A N 1
ATOM 1201 C CA . LYS A 1 151 ? -12.329 8.727 -8.383 1.00 81.75 151 LYS A CA 1
ATOM 1202 C C . LYS A 1 151 ? -13.366 9.591 -7.694 1.00 81.75 151 LYS A C 1
ATOM 1204 O O . LYS A 1 151 ? -12.982 10.384 -6.841 1.00 81.75 151 LYS A O 1
ATOM 1209 N N . GLU A 1 152 ? -14.645 9.415 -8.003 1.00 86.25 152 GLU A N 1
ATOM 1210 C CA . GLU A 1 152 ? -15.716 10.177 -7.368 1.00 86.25 152 GLU A CA 1
ATOM 1211 C C . GLU A 1 152 ? -15.722 9.947 -5.849 1.00 86.25 152 GLU A C 1
ATOM 1213 O O . GLU A 1 152 ? -15.775 10.903 -5.080 1.00 86.25 152 GLU A O 1
ATOM 1218 N N . LYS A 1 153 ? -15.545 8.698 -5.395 1.00 85.88 153 LYS A N 1
ATOM 1219 C CA . LYS A 1 153 ? -15.435 8.355 -3.967 1.00 85.88 153 LYS A CA 1
ATOM 1220 C C . LYS A 1 153 ? -14.179 8.903 -3.301 1.00 85.88 153 LYS A C 1
ATOM 1222 O O . LYS A 1 153 ? -14.245 9.360 -2.159 1.00 85.88 153 LYS A O 1
ATOM 1227 N N . LEU A 1 154 ? -13.054 8.933 -4.013 1.00 84.06 154 LEU A N 1
ATOM 1228 C CA . LEU A 1 154 ? -11.857 9.626 -3.534 1.00 84.06 154 LEU A CA 1
ATOM 1229 C C . LEU A 1 154 ? -12.095 11.144 -3.403 1.00 84.06 154 LEU A C 1
ATOM 1231 O O . LEU A 1 154 ? -11.633 11.764 -2.442 1.00 84.06 154 LEU A O 1
ATOM 1235 N N . ASP A 1 155 ? -12.807 11.747 -4.352 1.00 83.94 155 ASP A N 1
ATOM 1236 C CA . ASP A 1 155 ? -13.128 13.175 -4.347 1.00 83.94 155 ASP A CA 1
ATOM 1237 C C . ASP A 1 155 ? -14.129 13.541 -3.244 1.00 83.94 155 ASP A C 1
ATOM 1239 O O . ASP A 1 155 ? -13.971 14.592 -2.629 1.00 83.94 155 ASP A O 1
ATOM 1243 N N . GLU A 1 156 ? -15.075 12.656 -2.912 1.00 87.94 156 GLU A N 1
ATOM 1244 C CA . GLU A 1 156 ? -15.946 12.769 -1.732 1.00 87.94 156 GLU A CA 1
ATOM 1245 C C . GLU A 1 156 ? -15.155 12.653 -0.415 1.00 87.94 156 GLU A C 1
ATOM 1247 O O . GLU A 1 156 ? -15.413 13.389 0.539 1.00 87.94 156 GLU A O 1
ATOM 1252 N N . PHE A 1 157 ? -14.163 11.756 -0.356 1.00 85.00 157 PHE A N 1
ATOM 1253 C CA . PHE A 1 157 ? -13.313 11.557 0.823 1.00 85.00 157 PHE A CA 1
ATOM 1254 C C . PHE A 1 157 ? -12.439 12.777 1.136 1.00 85.00 157 PHE A C 1
ATOM 1256 O O . PHE A 1 157 ? -12.288 13.161 2.298 1.00 85.00 157 PHE A O 1
ATOM 1263 N N . ARG A 1 158 ? -11.855 13.409 0.110 1.00 82.88 158 ARG A N 1
ATOM 1264 C CA . ARG A 1 158 ? -10.886 14.509 0.263 1.00 82.88 158 ARG A CA 1
ATOM 1265 C C . ARG A 1 158 ? -11.370 15.642 1.186 1.00 82.88 158 ARG A C 1
ATOM 1267 O O . ARG A 1 158 ? -10.599 15.992 2.083 1.00 82.88 1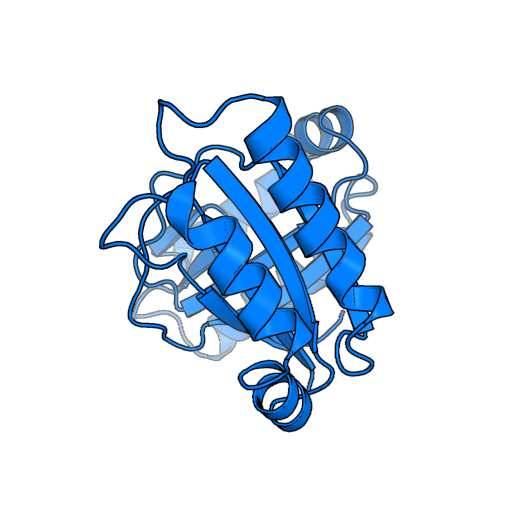58 ARG A O 1
ATOM 1274 N N . PRO A 1 159 ? -12.579 16.205 1.019 1.00 88.19 159 PRO A N 1
ATOM 1275 C CA . PRO A 1 159 ? -13.112 17.251 1.888 1.00 88.19 159 PRO A CA 1
ATOM 1276 C C . PRO A 1 159 ? -13.951 16.726 3.066 1.00 88.19 159 PRO A C 1
ATOM 1278 O O . PRO A 1 159 ? -14.483 17.541 3.814 1.00 88.19 159 PRO A O 1
ATOM 1281 N N . HIS A 1 160 ? -14.121 15.410 3.236 1.00 90.62 160 HIS A N 1
ATOM 1282 C CA . HIS A 1 160 ? -15.025 14.862 4.250 1.00 90.62 160 HIS A CA 1
ATOM 1283 C C . HIS A 1 160 ? -14.614 15.266 5.676 1.00 90.62 160 HIS A C 1
ATOM 1285 O O . HIS A 1 160 ? -13.434 15.191 6.021 1.00 90.62 160 HIS A O 1
ATOM 1291 N N . GLN A 1 161 ? -15.587 15.601 6.534 1.00 90.38 161 GLN A N 1
ATOM 1292 C CA . GLN A 1 161 ? -15.333 16.078 7.903 1.00 90.38 161 GLN A CA 1
ATOM 1293 C C . GLN A 1 161 ? -14.469 15.100 8.715 1.00 90.38 161 GLN A C 1
ATOM 1295 O O . GLN A 1 161 ? -13.452 15.488 9.277 1.00 90.38 161 GLN A O 1
ATOM 1300 N N . ALA A 1 162 ? -14.801 13.806 8.694 1.00 89.88 162 ALA A N 1
ATOM 1301 C CA . ALA A 1 162 ? -13.996 12.779 9.363 1.00 89.88 162 ALA A CA 1
ATOM 1302 C C . ALA A 1 162 ? -12.535 12.735 8.869 1.00 89.88 162 ALA A C 1
ATOM 1304 O O . ALA A 1 162 ? -11.611 12.551 9.659 1.00 89.88 162 ALA A O 1
ATOM 1305 N N . HIS A 1 163 ? -12.301 12.961 7.570 1.00 86.69 163 HIS A N 1
ATOM 1306 C CA . HIS A 1 163 ? -10.946 13.031 7.029 1.00 86.69 163 HIS A CA 1
ATOM 1307 C C . HIS A 1 163 ? -10.237 14.319 7.470 1.00 86.69 163 HIS A C 1
ATOM 1309 O O . HIS A 1 163 ? -9.060 14.268 7.830 1.00 86.69 163 HIS A O 1
ATOM 1315 N N . THR A 1 164 ? -10.921 15.467 7.504 1.00 87.12 164 THR A N 1
ATOM 1316 C CA . THR A 1 164 ? -10.330 16.710 8.022 1.00 87.12 164 THR A CA 1
ATOM 1317 C C . THR A 1 164 ? -10.029 16.634 9.518 1.00 87.12 164 THR A C 1
ATOM 1319 O O . THR A 1 164 ? -8.969 17.102 9.931 1.00 87.12 164 THR A O 1
ATOM 1322 N N . ASP A 1 165 ? -10.884 15.981 10.305 1.00 88.44 165 ASP A N 1
ATOM 1323 C CA . ASP A 1 165 ? -10.695 15.772 11.744 1.00 88.44 165 ASP A CA 1
ATOM 1324 C C . ASP A 1 165 ? -9.504 14.853 12.011 1.00 88.44 165 ASP A C 1
ATOM 1326 O O . ASP A 1 165 ? -8.618 15.202 12.791 1.00 88.44 165 ASP A O 1
ATOM 1330 N N . TYR A 1 166 ? -9.412 13.730 11.290 1.00 86.31 166 TYR A N 1
ATOM 1331 C CA . TYR A 1 166 ? -8.240 12.855 11.324 1.00 86.31 166 TYR A CA 1
ATOM 1332 C C . TYR A 1 166 ? -6.951 13.619 10.986 1.00 86.31 166 TYR A C 1
ATOM 1334 O O . TYR A 1 166 ? -5.933 13.479 11.672 1.00 86.31 166 TYR A O 1
ATOM 1342 N N . ARG A 1 167 ? -6.974 14.467 9.948 1.00 83.81 167 ARG A N 1
ATOM 1343 C CA . ARG A 1 167 ? -5.812 15.290 9.578 1.00 83.81 167 ARG A CA 1
ATOM 1344 C C . ARG A 1 167 ? -5.448 16.293 10.669 1.00 83.81 167 ARG A C 1
ATOM 1346 O O . ARG A 1 167 ? -4.265 16.460 10.949 1.00 83.81 167 ARG A O 1
ATOM 1353 N N . ALA A 1 168 ? -6.432 16.945 11.281 1.00 85.94 168 ALA A N 1
ATOM 1354 C CA . ALA A 1 168 ? -6.202 17.900 12.360 1.00 85.94 168 ALA A CA 1
ATOM 1355 C C . ALA A 1 168 ? -5.634 17.215 13.612 1.00 85.94 168 ALA A C 1
ATOM 1357 O O . ALA A 1 168 ? -4.675 17.715 14.195 1.00 85.94 168 ALA A O 1
ATOM 1358 N N . LEU A 1 169 ? -6.177 16.050 13.978 1.00 86.19 169 LEU A N 1
ATOM 1359 C CA . LEU A 1 169 ? -5.731 15.256 15.121 1.00 86.19 169 LEU A CA 1
ATOM 1360 C C . LEU A 1 169 ? -4.311 14.714 14.928 1.00 86.19 169 LEU A C 1
ATOM 1362 O O . LEU A 1 169 ? -3.516 14.728 15.862 1.00 86.19 169 LEU A O 1
ATOM 1366 N N . SER A 1 170 ? -3.987 14.228 13.728 1.00 84.06 170 SER A N 1
ATOM 1367 C CA . SER A 1 170 ? -2.684 13.615 13.443 1.00 84.06 170 SER A CA 1
ATOM 1368 C C . SER A 1 170 ? -1.572 14.641 13.228 1.00 84.06 170 SER A C 1
ATOM 1370 O O . SER A 1 170 ? -0.438 14.394 13.633 1.00 84.06 170 SER A O 1
ATOM 1372 N N . SER A 1 171 ? -1.874 15.811 12.652 1.00 83.88 171 SER A N 1
ATOM 1373 C CA . SER A 1 171 ? -0.871 16.811 12.260 1.00 83.88 171 SER A CA 1
ATOM 1374 C C . SER A 1 171 ? 0.154 17.198 13.345 1.00 83.88 171 SER A C 1
ATOM 1376 O O . SER A 1 171 ? 1.310 17.405 12.975 1.00 83.88 171 SER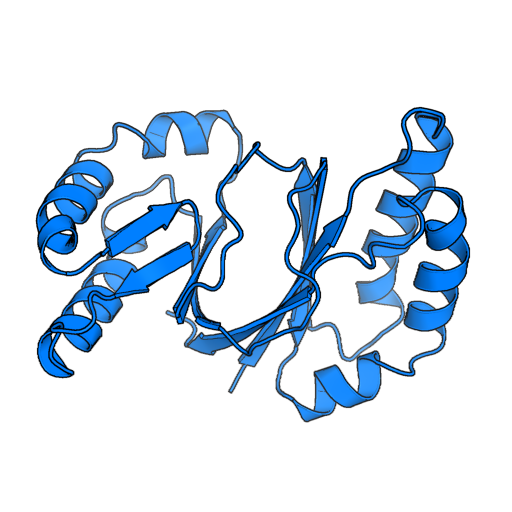 A O 1
ATOM 1378 N N . PRO A 1 172 ? -0.181 17.312 14.647 1.00 86.69 172 PRO A N 1
ATOM 1379 C CA . PRO A 1 172 ? 0.804 17.613 15.689 1.00 86.69 172 PRO A CA 1
ATOM 1380 C C . PRO A 1 172 ? 1.863 16.520 15.871 1.00 86.69 172 PRO A C 1
ATOM 1382 O O . PRO A 1 172 ? 2.982 16.830 16.286 1.00 86.69 172 PRO A O 1
ATOM 1385 N N . TYR A 1 173 ? 1.522 15.271 15.547 1.00 84.81 173 TYR A N 1
ATOM 1386 C CA . TYR A 1 173 ? 2.357 14.085 15.748 1.00 84.81 173 TYR A CA 1
ATOM 1387 C C . TYR A 1 173 ? 3.130 13.666 14.497 1.00 84.81 173 TYR A C 1
ATOM 1389 O O . TYR A 1 173 ? 4.020 12.825 14.599 1.00 84.81 173 TYR A O 1
ATOM 1397 N N . LEU A 1 174 ? 2.810 14.233 13.331 1.00 78.38 174 LEU A N 1
ATOM 1398 C CA . LEU A 1 174 ? 3.486 13.952 12.062 1.00 78.38 174 LEU A CA 1
ATOM 1399 C C . LEU A 1 174 ? 4.595 14.977 11.785 1.00 78.38 174 LEU A C 1
ATOM 1401 O O . LEU A 1 174 ? 4.495 16.133 12.196 1.00 78.38 174 LEU A O 1
ATOM 1405 N N . GLU A 1 175 ? 5.666 14.564 11.102 1.00 69.75 175 GLU A N 1
ATOM 1406 C CA . GLU A 1 175 ? 6.794 15.446 10.753 1.00 69.75 175 GLU A CA 1
ATOM 1407 C C . GLU A 1 175 ? 6.315 16.721 10.022 1.00 69.75 175 GLU A C 1
ATOM 1409 O O . GLU A 1 175 ? 5.580 16.667 9.035 1.00 69.75 175 GLU A O 1
ATOM 1414 N N . ALA A 1 176 ? 6.710 17.897 10.521 1.00 53.25 176 ALA A N 1
ATOM 1415 C CA . ALA A 1 176 ? 6.255 19.174 9.975 1.00 53.25 176 ALA A CA 1
ATOM 1416 C C . ALA A 1 176 ? 6.898 19.451 8.603 1.00 53.25 176 ALA A C 1
ATOM 1418 O O . ALA A 1 176 ? 8.102 19.285 8.430 1.00 53.25 176 ALA A O 1
ATOM 1419 N N . GLY A 1 177 ? 6.103 19.907 7.630 1.00 51.09 177 GLY A N 1
ATOM 1420 C CA . GLY A 1 177 ? 6.585 20.255 6.284 1.00 51.09 177 GLY A CA 1
ATOM 1421 C C . GLY A 1 177 ? 6.672 19.084 5.296 1.00 51.09 177 GLY A C 1
ATOM 1422 O O . GLY A 1 177 ? 6.876 19.323 4.110 1.00 51.09 177 GLY A O 1
ATOM 1423 N N . LYS A 1 178 ? 6.438 17.846 5.749 1.00 51.53 178 LYS A N 1
ATOM 1424 C CA . LYS A 1 178 ? 6.237 16.667 4.897 1.00 51.53 178 LYS A CA 1
ATOM 1425 C C . LYS A 1 178 ? 4.836 16.134 5.163 1.00 51.53 178 LYS A C 1
ATOM 1427 O O . LYS A 1 178 ? 4.586 15.456 6.154 1.00 51.53 178 LYS A O 1
ATOM 1432 N N . LEU A 1 179 ? 3.884 16.500 4.308 1.00 52.91 179 LEU A N 1
ATOM 1433 C CA . LEU A 1 179 ? 2.610 15.785 4.287 1.00 52.91 179 LEU A CA 1
ATOM 1434 C C . LEU A 1 179 ? 2.911 14.301 4.017 1.00 52.91 179 LEU A C 1
ATOM 1436 O O . LEU A 1 179 ? 3.863 14.032 3.286 1.00 52.91 179 LEU A O 1
ATOM 1440 N N . PRO A 1 180 ? 2.134 13.361 4.587 1.00 57.91 180 PRO A N 1
ATOM 1441 C CA . PRO A 1 180 ? 2.279 11.959 4.227 1.00 57.91 180 PRO A CA 1
ATOM 1442 C C . PRO A 1 180 ? 2.284 11.830 2.710 1.00 57.91 180 PRO A C 1
ATOM 1444 O O . PRO A 1 180 ? 1.410 12.430 2.070 1.00 57.91 180 PRO A O 1
ATOM 1447 N N . ASP A 1 181 ? 3.204 11.068 2.127 1.00 60.28 181 ASP A N 1
ATOM 1448 C CA . ASP A 1 181 ? 3.012 10.659 0.739 1.00 60.28 181 ASP A CA 1
ATOM 1449 C C . ASP A 1 181 ? 1.715 9.914 0.642 1.00 60.28 181 ASP A C 1
ATOM 1451 O O . ASP A 1 181 ? 1.316 9.086 1.471 1.00 60.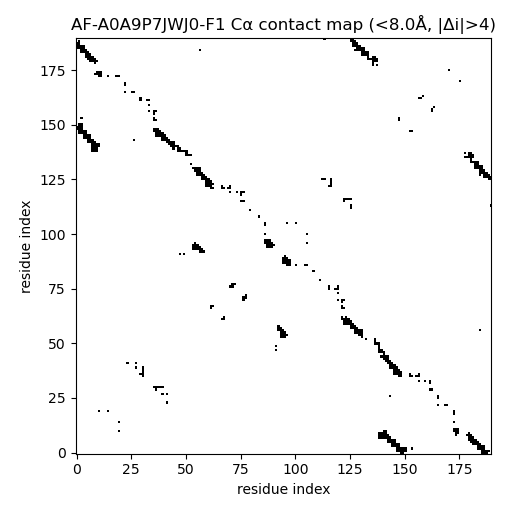28 181 ASP A O 1
ATOM 1455 N N . LYS A 1 182 ? 1.053 10.289 -0.430 1.00 67.75 182 LYS A N 1
ATOM 1456 C CA . LYS A 1 182 ? -0.200 9.727 -0.836 1.00 67.75 182 LYS A CA 1
ATOM 1457 C C . LYS A 1 182 ? 0.089 9.107 -2.170 1.00 67.75 182 LYS A C 1
ATOM 1459 O O . LYS A 1 182 ? 0.248 9.806 -3.165 1.00 67.75 182 LYS A O 1
ATOM 1464 N N . MET A 1 183 ? 0.195 7.798 -2.175 1.00 72.00 183 MET A N 1
ATOM 1465 C CA . MET A 1 183 ? 0.284 7.051 -3.407 1.00 72.00 183 MET A CA 1
ATOM 1466 C C . MET A 1 183 ? -1.126 6.641 -3.769 1.00 72.00 183 MET A C 1
ATOM 1468 O O . MET A 1 183 ? -1.788 5.936 -3.014 1.00 72.00 183 MET A O 1
ATOM 1472 N N . VAL A 1 184 ? -1.617 7.146 -4.891 1.00 73.94 184 VAL A N 1
ATOM 1473 C CA . VAL A 1 184 ? -2.928 6.763 -5.403 1.00 73.94 184 VAL A CA 1
ATOM 1474 C C . VAL A 1 184 ? -2.698 5.908 -6.621 1.00 73.94 184 VAL A C 1
ATOM 1476 O O . VAL A 1 184 ? -1.925 6.298 -7.489 1.00 73.94 184 VAL A O 1
ATOM 1479 N N . PHE A 1 185 ? -3.347 4.758 -6.676 1.00 74.94 185 PHE A N 1
ATOM 1480 C CA . PHE A 1 185 ? -3.258 3.868 -7.814 1.00 74.94 185 PHE A CA 1
ATOM 1481 C C . PHE A 1 185 ? -4.626 3.647 -8.427 1.00 74.94 185 PHE A C 1
ATOM 1483 O O . PHE A 1 185 ? -5.626 3.538 -7.711 1.00 74.94 185 PHE A O 1
ATOM 1490 N N . ASP A 1 186 ? -4.634 3.566 -9.749 1.00 74.25 186 ASP A N 1
ATOM 1491 C CA . ASP A 1 186 ? -5.763 3.071 -10.517 1.00 74.25 186 ASP A CA 1
ATOM 1492 C C . ASP A 1 186 ? -5.540 1.580 -10.782 1.00 74.25 186 ASP A C 1
ATOM 1494 O O . ASP A 1 186 ? -4.595 1.214 -11.487 1.00 74.25 186 ASP A O 1
ATOM 1498 N N . MET A 1 187 ? -6.321 0.728 -10.111 1.00 70.06 187 MET A N 1
ATOM 1499 C CA . MET A 1 187 ? -6.032 -0.703 -10.006 1.00 70.06 187 MET A CA 1
ATOM 1500 C C . MET A 1 187 ? -7.058 -1.567 -10.732 1.00 70.06 187 MET A C 1
ATOM 1502 O O . MET A 1 187 ? -8.268 -1.317 -10.685 1.00 70.06 187 MET A O 1
ATOM 1506 N N . GLU A 1 188 ? -6.555 -2.675 -11.271 1.00 62.50 188 GLU A N 1
ATOM 1507 C CA . GLU A 1 188 ? -7.347 -3.856 -11.595 1.00 62.50 188 GLU A CA 1
ATOM 1508 C C . GLU A 1 188 ? -7.284 -4.839 -10.417 1.00 62.50 188 GLU A C 1
ATOM 1510 O O . GLU A 1 188 ? -6.223 -5.080 -9.834 1.00 62.50 188 GLU A O 1
ATOM 1515 N N . THR A 1 189 ? -8.428 -5.406 -10.043 1.00 54.34 189 THR A N 1
ATOM 1516 C CA . THR A 1 189 ? -8.499 -6.510 -9.076 1.00 54.34 189 THR A CA 1
ATOM 1517 C C . THR A 1 189 ? -8.357 -7.836 -9.815 1.00 54.34 189 THR A C 1
ATOM 1519 O O . THR A 1 189 ? -9.098 -8.059 -10.774 1.00 54.34 189 THR A O 1
ATOM 1522 N N . ALA A 1 190 ? -7.414 -8.676 -9.381 1.00 48.28 190 ALA A N 1
ATOM 1523 C CA . ALA A 1 190 ? -7.187 -10.021 -9.917 1.00 48.28 190 ALA A CA 1
ATOM 1524 C C . ALA A 1 190 ? -8.197 -11.040 -9.370 1.00 48.28 190 ALA A C 1
ATOM 1526 O O . ALA A 1 190 ? -8.599 -10.891 -8.192 1.00 48.28 190 ALA A O 1
#